Protein 5AQ0 (pdb70)

Secondary structure (DSSP, 8-state):
-EEEEEEEETTT--B-TT-EEEETT-SS-EE--TTSEEEEE--SEEEEEEEE-TTB--EEEEEEEE-SSSPEE--EEE-B-/-EEEEEEEETTT--B-TT-EEEETTEEEEEE--TTSEEEEE--SEEEEEEEE-TTB--EEEEEEEEPSSSPEE--EEEPB--

GO terms:
  GO:0004181 metallocarboxypeptidase activity (F, EXP)
  GO:0016020 membrane (C, TAS)
  GO:0004185 serine-type carboxypeptidase activity (F, TAS)
  GO:0070062 extracellular exosome (C, HDA)
  GO:0016020 membrane (C, HDA)

Structure (mmCIF, N/CA/C/O backbone):
data_5AQ0
#
_entry.id   5AQ0
#
_cell.length_a   39.773
_cell.length_b   46.051
_cell.length_c   42.730
_cell.angle_alpha   90.00
_cell.angle_beta   90.18
_cell.angle_gamma   90.00
#
_symmetry.space_group_name_H-M   'P 1 21 1'
#
loop_
_entity.id
_entity.type
_entity.pdbx_description
1 polymer 'CARBOXYPEPTIDASE D'
2 non-polymer GLYCEROL
3 water water
#
loop_
_atom_site.group_PDB
_atom_site.id
_atom_site.type_symbol
_atom_site.label_atom_id
_atom_site.label_alt_id
_atom_site.label_comp_id
_atom_site.label_asym_id
_atom_site.label_entity_id
_atom_site.label_seq_id
_atom_site.pdbx_PDB_ins_code
_atom_site.Cartn_x
_atom_site.Cartn_y
_atom_site.Cartn_z
_atom_site.occupancy
_atom_site.B_iso_or_equiv
_atom_site.auth_seq_id
_atom_site.auth_comp_id
_atom_site.auth_asym_id
_atom_site.auth_atom_id
_atom_site.pdbx_PDB_model_num
ATOM 1 N N . SER A 1 1 ? 6.413 10.483 11.102 1.00 8.81 382 SER A N 1
ATOM 2 C CA . SER A 1 1 ? 5.569 10.609 9.927 1.00 7.99 382 SER A CA 1
ATOM 3 C C . SER A 1 1 ? 5.169 9.220 9.473 1.00 6.79 382 SER A C 1
ATOM 4 O O . SER A 1 1 ? 5.940 8.262 9.644 1.00 7.17 382 SER A O 1
ATOM 7 N N . GLY A 1 2 ? 3.997 9.101 8.904 1.00 6.75 383 GLY A N 1
ATOM 8 C CA . GLY A 1 2 ? 3.518 7.813 8.404 1.00 7.01 383 GLY A CA 1
ATOM 9 C C . GLY A 1 2 ? 2.036 7.836 8.255 1.00 6.75 383 GLY A C 1
ATOM 10 O O . GLY A 1 2 ? 1.446 8.880 7.985 1.00 6.73 383 GLY A O 1
ATOM 11 N N . VAL A 1 3 ? 1.411 6.637 8.400 1.00 6.33 384 VAL A N 1
ATOM 12 C CA . VAL A 1 3 ? -0.029 6.509 8.300 1.00 6.34 384 VAL A CA 1
ATOM 13 C C . VAL A 1 3 ? -0.531 5.693 9.496 1.00 6.19 384 VAL A C 1
ATOM 14 O O . VAL A 1 3 ? 0.143 4.770 9.968 1.00 6.81 384 VAL A O 1
ATOM 18 N N . LYS A 1 4 ? -1.738 6.044 9.952 1.00 6.24 385 LYS A N 1
ATOM 19 C CA . LYS A 1 4 ? -2.414 5.207 10.948 1.00 6.01 385 LYS A CA 1
ATOM 20 C C . LYS A 1 4 ? -3.894 5.408 10.771 1.00 6.23 385 LYS A C 1
ATOM 21 O O . LYS A 1 4 ? -4.347 6.399 10.231 1.00 6.87 385 LYS A O 1
ATOM 27 N N . GLY A 1 5 ? -4.680 4.442 11.308 1.00 6.31 386 GLY A N 1
ATOM 28 C CA . GLY A 1 5 ? -6.109 4.505 11.163 1.00 6.49 386 GLY A CA 1
ATOM 29 C C . GLY A 1 5 ? -6.698 3.113 11.316 1.00 6.24 386 GLY A C 1
ATOM 30 O O . GLY A 1 5 ? -6.145 2.276 11.992 1.00 6.78 386 GLY A O 1
ATOM 31 N N . PHE A 1 6 ? -7.831 2.924 10.615 1.00 6.37 387 PHE A N 1
ATOM 32 C CA . PHE A 1 6 ? -8.597 1.667 10.680 1.00 7.03 387 PHE A CA 1
ATOM 33 C C . PHE A 1 6 ? -9.036 1.259 9.310 1.00 6.92 387 PHE A C 1
ATOM 34 O O . PHE A 1 6 ? -9.388 2.059 8.467 1.00 7.63 387 PHE A O 1
ATOM 42 N N . VAL A 1 7 ? -9.066 -0.090 9.154 1.00 7.15 388 VAL A N 1
ATOM 43 C CA . VAL A 1 7 ? -9.778 -0.704 8.015 1.00 7.36 388 VAL A CA 1
ATOM 44 C C . VAL A 1 7 ? -11.086 -1.258 8.606 1.00 7.68 388 VAL A C 1
ATOM 45 O O . VAL A 1 7 ? -11.069 -1.977 9.612 1.00 8.23 388 VAL A O 1
ATOM 49 N N . LYS A 1 8 ? -12.180 -0.947 7.934 1.00 8.60 389 LYS A N 1
ATOM 50 C CA . LYS A 1 8 ? -13.536 -1.346 8.388 1.00 8.99 389 LYS A CA 1
ATOM 51 C C . LYS A 1 8 ? -14.316 -1.956 7.258 1.00 8.42 389 LYS A C 1
ATOM 52 O O . LYS A 1 8 ? -14.054 -1.738 6.069 1.00 8.87 389 LYS A O 1
ATOM 58 N N . ASP A 1 9 ? -15.356 -2.701 7.635 1.00 8.86 390 ASP A N 1
ATOM 59 C CA . ASP A 1 9 ? -16.305 -3.290 6.715 1.00 8.80 390 ASP A CA 1
ATOM 60 C C . ASP A 1 9 ? -17.315 -2.222 6.313 1.00 9.60 390 ASP A C 1
ATOM 61 O O . ASP A 1 9 ? -17.919 -1.525 7.184 1.00 10.58 390 ASP A O 1
ATOM 66 N N . SER A 1 10 ? -17.517 -2.040 5.002 1.00 10.54 391 SER A N 1
ATOM 67 C CA . SER A 1 10 ? -18.410 -0.990 4.486 1.00 12.55 391 SER A CA 1
ATOM 68 C C . SER A 1 10 ? -19.856 -1.201 4.850 1.00 13.59 391 SER A C 1
ATOM 69 O O . SER A 1 10 ? -20.589 -0.198 4.852 1.00 17.31 391 SER A O 1
ATOM 72 N N . ILE A 1 11 ? -20.262 -2.412 5.191 1.00 12.26 392 ILE A N 1
ATOM 73 C CA . ILE A 1 11 ? -21.673 -2.693 5.539 1.00 13.48 392 ILE A CA 1
ATOM 74 C C . ILE A 1 11 ? -21.890 -2.516 7.021 1.00 12.52 392 ILE A C 1
ATOM 75 O O . ILE A 1 11 ? -22.888 -1.905 7.421 1.00 13.89 392 ILE A O 1
ATOM 80 N N . THR A 1 12 ? -21.004 -3.050 7.856 1.00 11.17 393 THR A N 1
ATOM 81 C CA . THR A 1 12 ? -21.234 -3.069 9.300 1.00 11.44 393 THR A CA 1
ATOM 82 C C . THR A 1 12 ? -20.639 -1.897 10.043 1.00 10.34 393 THR A C 1
ATOM 83 O O . THR A 1 12 ? -21.047 -1.566 11.154 1.00 10.79 393 THR A O 1
ATOM 87 N N . GLY A 1 13 ? -19.569 -1.279 9.480 1.00 9.86 394 GLY A N 1
ATOM 88 C CA . GLY A 1 13 ? -18.807 -0.278 10.192 1.00 9.80 394 GLY A CA 1
ATOM 89 C C . GLY A 1 13 ? -17.847 -0.835 11.222 1.00 8.92 394 GLY A C 1
ATOM 90 O O . GLY A 1 13 ? -17.207 -0.029 11.914 1.00 9.44 394 GLY A O 1
ATOM 91 N N . SER A 1 14 ? -17.712 -2.149 11.300 1.00 9.05 395 SER A N 1
ATOM 92 C CA . SER A 1 14 ? -16.832 -2.770 12.252 1.00 9.18 395 SER A CA 1
ATOM 93 C C . SER A 1 14 ? -15.451 -2.951 11.682 1.00 8.38 395 SER A C 1
ATOM 94 O O . SER A 1 14 ? -15.260 -3.088 10.471 1.00 9.72 395 SER A O 1
ATOM 97 N N . GLY A 1 15 ? -14.446 -2.961 12.537 1.00 8.46 396 GLY A N 1
ATOM 98 C CA . GLY A 1 15 ? -13.037 -3.129 12.121 1.00 8.61 396 GLY A CA 1
ATOM 99 C C . GLY A 1 15 ? -12.794 -4.513 11.563 1.00 8.44 396 GLY A C 1
ATOM 100 O O . GLY A 1 15 ? -13.400 -5.496 11.968 1.00 10.18 396 GLY A O 1
ATOM 101 N N . LEU A 1 16 ? -11.795 -4.593 10.652 1.00 8.24 397 LEU A N 1
ATOM 102 C CA . LEU A 1 16 ? -11.395 -5.839 10.006 1.00 8.89 397 LEU A CA 1
ATOM 103 C C . LEU A 1 16 ? -9.981 -6.180 10.337 1.00 9.00 397 LEU A C 1
ATOM 104 O O . LEU A 1 16 ? -9.048 -5.388 10.102 1.00 8.62 397 LEU A O 1
ATOM 109 N N . GLU A 1 17 ? -9.823 -7.395 10.851 1.00 10.89 398 GLU A N 1
ATOM 110 C CA . GLU A 1 17 ? -8.492 -7.905 11.192 1.00 11.48 398 GLU A CA 1
ATOM 111 C C . GLU A 1 17 ? -7.790 -8.553 9.969 1.00 10.20 398 GLU A C 1
ATOM 112 O O . GLU A 1 17 ? -8.452 -9.125 9.111 1.00 11.14 398 GLU A O 1
ATOM 118 N N . ASN A 1 18 ? -6.478 -8.489 9.931 1.00 9.99 399 ASN A N 1
ATOM 119 C CA . ASN A 1 18 ? -5.635 -9.152 8.920 1.00 11.22 399 ASN A CA 1
ATOM 120 C C . ASN A 1 18 ? -5.837 -8.601 7.514 1.00 9.39 399 ASN A C 1
ATOM 121 O O . ASN A 1 18 ? -5.409 -9.248 6.536 1.00 11.07 399 ASN A O 1
ATOM 126 N N . ALA A 1 19 ? -6.410 -7.389 7.398 1.00 9.05 400 ALA A N 1
ATOM 127 C CA . ALA A 1 19 ? -6.339 -6.689 6.099 1.00 8.52 400 ALA A CA 1
ATOM 128 C C . ALA A 1 19 ? -4.874 -6.275 5.900 1.00 8.19 400 ALA A C 1
ATOM 129 O O . ALA A 1 19 ? -4.148 -5.990 6.861 1.00 9.27 400 ALA A O 1
ATOM 131 N N . THR A 1 20 ? -4.474 -6.226 4.654 1.00 8.40 401 THR A N 1
ATOM 132 C CA . THR A 1 20 ? -3.149 -5.764 4.319 1.00 8.55 401 THR A CA 1
ATOM 133 C C . THR A 1 20 ? -3.215 -4.476 3.535 1.00 8.11 401 THR A C 1
ATOM 134 O O . THR A 1 20 ? -3.998 -4.366 2.620 1.00 9.79 401 THR A O 1
ATOM 138 N N . ILE A 1 21 ? -2.375 -3.542 3.907 1.00 8.07 402 ILE A N 1
ATOM 139 C CA . ILE A 1 21 ? -2.188 -2.301 3.116 1.00 8.46 402 ILE A CA 1
ATOM 140 C C . ILE A 1 21 ? -0.814 -2.379 2.532 1.00 8.59 402 ILE A C 1
ATOM 141 O O . ILE A 1 21 ? 0.194 -2.513 3.230 1.00 9.21 402 ILE A O 1
ATOM 146 N N A SER A 1 22 ? -0.743 -2.338 1.215 0.50 8.50 403 SER A N 1
ATOM 147 N N B SER A 1 22 ? -0.784 -2.329 1.217 0.50 8.62 403 SER A N 1
ATOM 148 C CA A SER A 1 22 ? 0.516 -2.315 0.489 0.50 8.96 403 SER A CA 1
ATOM 149 C CA B SER A 1 22 ? 0.403 -2.385 0.418 0.50 8.19 403 SER A CA 1
ATOM 150 C C A SER A 1 22 ? 0.742 -0.917 -0.082 0.50 8.08 403 SER A C 1
ATOM 151 C C B SER A 1 22 ? 0.730 -0.949 -0.114 0.50 8.20 403 SER A C 1
ATOM 152 O O A SER A 1 22 ? -0.135 -0.336 -0.671 0.50 9.61 403 SER A O 1
ATOM 153 O O B SER A 1 22 ? -0.133 -0.352 -0.709 0.50 9.56 403 SER A O 1
ATOM 158 N N . VAL A 1 23 ? 1.930 -0.446 0.178 1.00 8.38 404 VAL A N 1
ATOM 159 C CA . VAL A 1 23 ? 2.329 0.883 -0.203 1.00 8.27 404 VAL A CA 1
ATOM 160 C C . VAL A 1 23 ? 3.251 0.724 -1.430 1.00 8.25 404 VAL A C 1
ATOM 161 O O . VAL A 1 23 ? 4.329 0.081 -1.322 1.00 9.05 404 VAL A O 1
ATOM 165 N N . ALA A 1 24 ? 2.901 1.287 -2.544 1.00 8.25 405 ALA A N 1
ATOM 166 C CA . ALA A 1 24 ? 3.729 1.078 -3.773 1.00 9.04 405 ALA A CA 1
ATOM 167 C C . ALA A 1 24 ? 5.114 1.627 -3.513 1.00 9.36 405 ALA A C 1
ATOM 168 O O . ALA A 1 24 ? 5.304 2.728 -3.044 1.00 9.64 405 ALA A O 1
ATOM 170 N N . GLY A 1 25 ? 6.092 0.779 -3.886 1.00 10.75 406 GLY A N 1
ATOM 171 C CA . GLY A 1 25 ? 7.500 1.169 -3.731 1.00 13.14 406 GLY A CA 1
ATOM 172 C C . GLY A 1 25 ? 8.129 0.893 -2.408 1.00 12.52 406 GLY A C 1
ATOM 173 O O . GLY A 1 25 ? 9.335 1.130 -2.280 1.00 16.72 406 GLY A O 1
ATOM 174 N N . ILE A 1 26 ? 7.356 0.387 -1.428 1.00 11.82 407 ILE A N 1
ATOM 175 C CA . ILE A 1 26 ? 7.824 0.240 -0.057 1.00 13.77 407 ILE A CA 1
ATOM 176 C C . ILE A 1 26 ? 7.681 -1.255 0.273 1.00 13.11 407 ILE A C 1
ATOM 177 O O . ILE A 1 26 ? 6.584 -1.815 0.232 1.00 14.23 407 ILE A O 1
ATOM 182 N N . ASN A 1 27 ? 8.764 -1.909 0.649 1.00 13.16 408 ASN A N 1
ATOM 183 C CA . ASN A 1 27 ? 8.720 -3.279 1.062 1.00 14.34 408 ASN A CA 1
ATOM 184 C C . ASN A 1 27 ? 8.112 -3.360 2.500 1.00 15.13 408 ASN A C 1
ATOM 185 O O . ASN A 1 27 ? 8.210 -2.433 3.320 1.00 16.63 408 ASN A O 1
ATOM 190 N N . HIS A 1 28 ? 7.543 -4.506 2.795 1.00 15.54 409 HIS A N 1
ATOM 191 C CA . HIS A 1 28 ? 6.975 -4.877 4.119 1.00 17.09 409 HIS A CA 1
ATOM 192 C C . HIS A 1 28 ? 5.599 -4.286 4.252 1.00 16.85 409 HIS A C 1
ATOM 193 O O . HIS A 1 28 ? 5.368 -3.086 4.406 1.00 23.27 409 HIS A O 1
ATOM 200 N N . ASN A 1 29 ? 4.640 -5.086 3.983 1.00 14.30 410 ASN A N 1
ATOM 201 C CA . ASN A 1 29 ? 3.344 -4.493 4.019 1.00 13.66 410 ASN A CA 1
ATOM 202 C C . ASN A 1 29 ? 2.750 -4.292 5.435 1.00 13.07 410 ASN A C 1
ATOM 203 O O . ASN A 1 29 ? 3.416 -4.590 6.383 1.00 14.84 410 ASN A O 1
ATOM 208 N N . ILE A 1 30 ? 1.615 -3.580 5.507 1.00 10.95 411 ILE A N 1
ATOM 209 C CA . ILE A 1 30 ? 0.992 -3.172 6.737 1.00 9.72 411 ILE A CA 1
ATOM 210 C C . ILE A 1 30 ? -0.118 -4.186 7.042 1.00 10.24 411 ILE A C 1
ATOM 211 O O . ILE A 1 30 ? -0.865 -4.505 6.154 1.00 11.57 411 ILE A O 1
ATOM 216 N N . THR A 1 31 ? -0.255 -4.745 8.238 1.00 10.57 412 THR A N 1
ATOM 217 C CA . THR A 1 31 ? -1.334 -5.675 8.566 1.00 10.36 412 THR A CA 1
ATOM 218 C C . THR A 1 31 ? -2.217 -5.074 9.680 1.00 8.93 412 THR A C 1
ATOM 219 O O . THR A 1 31 ? -1.650 -4.518 10.653 1.00 10.82 412 THR A O 1
ATOM 223 N N . THR A 1 32 ? -3.520 -5.194 9.597 1.00 8.03 413 THR A N 1
ATOM 224 C CA . THR A 1 32 ? -4.406 -4.643 10.614 1.00 7.69 413 THR A CA 1
ATOM 225 C C . THR A 1 32 ? -4.527 -5.602 11.817 1.00 8.99 413 THR A C 1
ATOM 226 O O . THR A 1 32 ? -4.520 -6.864 11.657 1.00 9.92 413 THR A O 1
ATOM 230 N N . GLY A 1 33 ? -4.708 -5.001 12.973 1.00 8.70 414 GLY A N 1
ATOM 231 C CA . GLY A 1 33 ? -4.941 -5.741 14.196 1.00 11.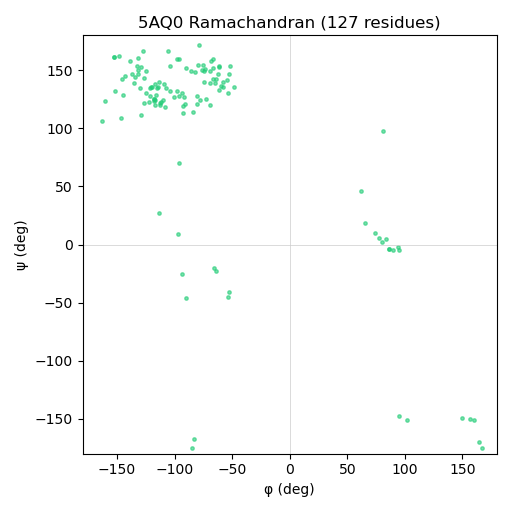11 414 GLY A CA 1
ATOM 232 C C . GLY A 1 33 ? -6.390 -6.135 14.355 1.00 11.50 414 GLY A C 1
ATOM 233 O O . GLY A 1 33 ? -7.266 -5.993 13.460 1.00 10.73 414 GLY A O 1
ATOM 234 N N . ARG A 1 34 ? -6.598 -6.570 15.622 1.00 12.90 415 ARG A N 1
ATOM 235 C CA . ARG A 1 34 ? -7.826 -7.261 15.934 1.00 13.92 415 ARG A CA 1
ATOM 236 C C . ARG A 1 34 ? -9.175 -6.522 15.533 1.00 12.32 415 ARG A C 1
ATOM 237 O O . ARG A 1 34 ? -10.101 -7.043 14.983 1.00 15.58 415 ARG A O 1
ATOM 245 N N . PHE A 1 35 ? -9.154 -5.225 15.764 1.00 10.24 416 PHE A N 1
ATOM 246 C CA . PHE A 1 35 ? -10.265 -4.306 15.533 1.00 9.14 416 PHE A CA 1
ATOM 247 C C . PHE A 1 35 ? -9.951 -3.316 14.426 1.00 8.52 416 PHE A C 1
ATOM 248 O O . PHE A 1 35 ? -10.604 -2.250 14.317 1.00 8.76 416 PHE A O 1
ATOM 256 N N . GLY A 1 36 ? -9.078 -3.703 13.488 1.00 7.78 417 GLY A N 1
ATOM 257 C CA . GLY A 1 36 ? -8.889 -2.949 1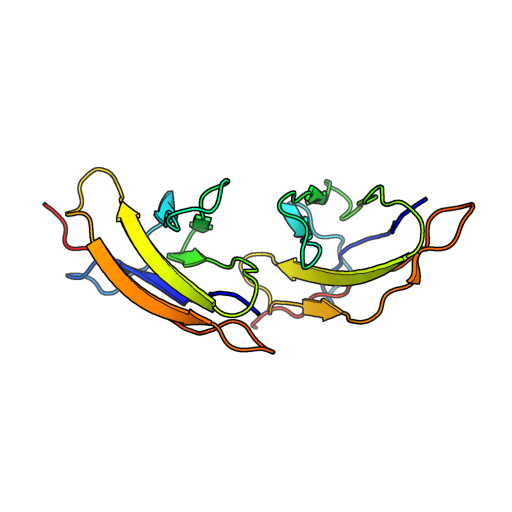2.270 1.00 7.64 417 GLY A CA 1
ATOM 258 C C . GLY A 1 36 ? -7.757 -1.935 12.296 1.00 7.20 417 GLY A C 1
ATOM 259 O O . GLY A 1 36 ? -7.540 -1.264 11.269 1.00 7.85 417 GLY A O 1
ATOM 260 N N . ASP A 1 37 ? -7.056 -1.770 13.411 1.00 7.58 418 ASP A N 1
ATOM 261 C CA . ASP A 1 37 ? -6.062 -0.726 13.533 1.00 7.49 418 ASP A CA 1
ATOM 262 C C . ASP A 1 37 ? -4.813 -1.065 12.752 1.00 6.36 418 ASP A C 1
ATOM 263 O O . ASP A 1 37 ? -4.373 -2.203 12.646 1.00 7.60 418 ASP A O 1
ATOM 268 N N . PHE A 1 38 ? -4.136 0.021 12.264 1.00 7.11 419 PHE A N 1
ATOM 269 C CA . PHE A 1 38 ? -2.854 -0.160 11.636 1.00 6.97 419 PHE A CA 1
ATOM 270 C C . PHE A 1 38 ? -2.000 1.059 11.895 1.00 6.84 419 PHE A C 1
ATOM 271 O O . PHE A 1 38 ? -2.502 2.162 12.214 1.00 7.02 419 PHE A O 1
ATOM 279 N N . TYR A 1 39 ? -0.682 0.909 11.714 1.00 7.05 420 TYR A N 1
ATOM 280 C CA . TYR A 1 39 ? 0.264 1.997 11.872 1.00 7.03 420 TYR A CA 1
ATOM 281 C C . TYR A 1 39 ? 1.488 1.657 11.044 1.00 6.96 420 TYR A C 1
ATOM 282 O O . TYR A 1 39 ? 1.985 0.498 11.072 1.00 8.79 420 TYR A O 1
ATOM 291 N N A ARG A 1 40 ? 2.062 2.645 10.335 0.50 6.34 421 ARG A N 1
ATOM 292 N N B ARG A 1 40 ? 2.072 2.650 10.358 0.50 6.46 421 ARG A N 1
ATOM 293 C CA A ARG A 1 40 ? 3.366 2.434 9.724 0.50 6.90 421 ARG A CA 1
ATOM 294 C CA B ARG A 1 40 ? 3.358 2.424 9.736 0.50 6.89 421 ARG A CA 1
ATOM 295 C C A ARG A 1 40 ? 4.077 3.774 9.544 0.50 6.70 421 ARG A C 1
ATOM 296 C C B ARG A 1 40 ? 4.057 3.777 9.614 0.50 6.77 421 ARG A C 1
ATOM 297 O O A ARG A 1 40 ? 3.524 4.739 8.950 0.50 6.74 421 ARG A O 1
ATOM 298 O O B ARG A 1 40 ? 3.430 4.803 9.257 0.50 7.09 421 ARG A O 1
ATOM 313 N N . LEU A 1 41 ? 5.356 3.827 9.907 1.00 6.60 422 LEU A N 1
ATOM 314 C CA . LEU A 1 41 ? 6.202 4.967 9.581 1.00 6.60 422 LEU A CA 1
ATOM 315 C C . LEU A 1 41 ? 6.473 5.002 8.085 1.00 6.99 422 LEU A C 1
ATOM 316 O O . LEU A 1 41 ? 6.754 3.951 7.448 1.00 7.99 422 LEU A O 1
ATOM 321 N N . LEU A 1 42 ? 6.450 6.207 7.500 1.00 6.75 423 LEU A N 1
ATOM 322 C CA . LEU A 1 42 ? 6.821 6.438 6.109 1.00 7.06 423 LEU A CA 1
ATOM 323 C C . LEU A 1 42 ? 7.491 7.835 6.085 1.00 7.10 423 LEU A C 1
ATOM 324 O O . LEU A 1 42 ? 6.980 8.736 6.769 1.00 7.89 423 LEU A O 1
ATOM 329 N N . VAL A 1 43 ? 8.506 8.013 5.301 1.00 7.66 424 VAL A N 1
ATOM 330 C CA . VAL A 1 43 ? 9.075 9.393 5.178 1.00 7.85 424 VAL A CA 1
ATOM 331 C C . VAL A 1 43 ? 8.107 10.272 4.478 1.00 7.38 424 VAL A C 1
ATOM 332 O O . VAL A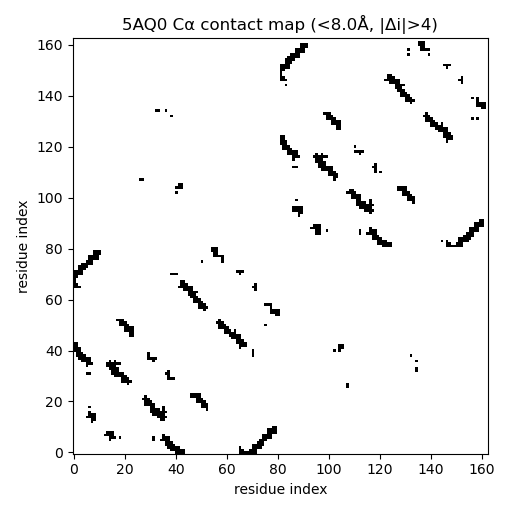 1 43 ? 7.242 9.830 3.704 1.00 7.70 424 VAL A O 1
ATOM 336 N N . PRO A 1 44 ? 8.203 11.590 4.651 1.00 7.53 425 PRO A N 1
ATOM 337 C CA . PRO A 1 44 ? 7.256 12.482 3.988 1.00 7.94 425 PRO A CA 1
ATOM 338 C C . PRO A 1 44 ? 7.305 12.335 2.474 1.00 7.57 425 PRO A C 1
ATOM 339 O O . PRO A 1 44 ? 8.387 12.245 1.879 1.00 8.55 425 PRO A O 1
ATOM 343 N N . GLY A 1 45 ? 6.157 12.296 1.861 1.00 7.66 426 GLY A N 1
ATOM 344 C CA . GLY A 1 45 ? 6.018 12.013 0.443 1.00 7.41 426 GLY A CA 1
ATOM 345 C C . GLY A 1 45 ? 4.605 11.674 0.113 1.00 7.71 426 GLY A C 1
ATOM 346 O O . GLY A 1 45 ? 3.706 11.867 0.977 1.00 8.38 426 GLY A O 1
ATOM 347 N N . THR A 1 46 ? 4.391 11.193 -1.095 1.00 7.10 427 THR A N 1
ATOM 348 C CA . THR A 1 46 ? 3.055 10.874 -1.576 1.00 7.95 427 THR A CA 1
ATOM 349 C C . THR A 1 46 ? 3.055 9.407 -1.956 1.00 7.67 427 THR A C 1
ATOM 350 O O . THR A 1 46 ? 3.928 8.947 -2.665 1.00 8.23 427 THR A O 1
ATOM 354 N N . TYR A 1 47 ? 1.999 8.691 -1.527 1.00 7.16 428 TYR A N 1
ATOM 355 C CA . TYR A 1 47 ? 1.973 7.238 -1.625 1.00 7.61 428 TYR A CA 1
ATOM 356 C C . TYR A 1 47 ? 0.674 6.746 -2.219 1.00 7.45 428 TYR A C 1
ATOM 357 O O . TYR A 1 47 ? -0.388 7.323 -2.019 1.00 8.56 428 TYR A O 1
ATOM 366 N N . ASN A 1 48 ? 0.775 5.600 -2.913 1.00 7.56 429 ASN A N 1
ATOM 367 C CA . ASN A 1 48 ? -0.368 4.896 -3.461 1.00 8.09 429 ASN A CA 1
ATOM 368 C C . ASN A 1 48 ? -0.570 3.599 -2.684 1.00 8.00 429 ASN A C 1
ATOM 369 O O . ASN A 1 48 ? 0.360 2.804 -2.547 1.00 8.07 429 ASN A O 1
ATOM 374 N N . LEU A 1 49 ? -1.767 3.434 -2.158 1.00 8.91 430 LEU A N 1
ATOM 375 C CA . LEU A 1 49 ? -2.110 2.334 -1.234 1.00 9.52 430 LEU A CA 1
ATOM 376 C C . LEU A 1 49 ? -3.095 1.386 -1.873 1.00 9.20 430 LEU A C 1
ATOM 377 O O . LEU A 1 49 ? -4.081 1.804 -2.483 1.00 11.30 430 LEU A O 1
ATOM 382 N N . THR A 1 50 ? -2.853 0.094 -1.617 1.00 8.32 431 THR A N 1
ATOM 383 C CA . THR A 1 50 ? -3.809 -0.949 -2.039 1.00 8.41 431 THR A CA 1
ATOM 384 C C . THR A 1 50 ? -4.157 -1.734 -0.774 1.00 7.60 431 THR A C 1
ATOM 385 O O . THR A 1 50 ? -3.250 -2.205 -0.100 1.00 8.95 431 THR A O 1
ATOM 389 N N . VAL A 1 51 ? -5.441 -1.928 -0.535 1.00 7.94 432 VAL A N 1
ATOM 390 C CA . VAL A 1 51 ? -5.899 -2.633 0.673 1.00 7.53 432 VAL A CA 1
ATOM 391 C C . VAL A 1 51 ? -6.639 -3.876 0.241 1.00 7.90 432 VAL A C 1
ATOM 392 O O . VAL A 1 51 ? -7.586 -3.783 -0.572 1.00 8.87 432 VAL A O 1
ATOM 396 N N . VAL A 1 52 ? -6.166 -5.028 0.735 1.00 8.06 433 VAL A N 1
ATOM 397 C CA . VAL A 1 52 ? -6.810 -6.299 0.338 1.00 8.38 433 VAL A CA 1
ATOM 398 C C . VAL A 1 52 ? -7.147 -7.131 1.568 1.00 7.48 433 VAL A C 1
ATOM 399 O O . VAL A 1 52 ? -6.485 -7.079 2.618 1.00 8.50 433 VAL A O 1
ATOM 403 N N . LEU A 1 53 ? -8.185 -7.951 1.400 1.00 8.10 434 LEU A N 1
ATOM 404 C CA . LEU A 1 53 ? -8.580 -8.942 2.418 1.00 8.09 434 LEU A CA 1
ATOM 405 C C . LEU A 1 53 ? -9.420 -9.968 1.707 1.00 8.35 434 LEU A C 1
ATOM 406 O O . LEU A 1 53 ? -10.405 -9.610 1.077 1.00 8.68 434 LEU A O 1
ATOM 411 N N . THR A 1 54 ? -9.035 -11.251 1.771 1.00 8.45 435 THR A N 1
ATOM 412 C CA . THR A 1 54 ? -9.746 -12.257 1.068 1.00 9.21 435 THR A CA 1
ATOM 413 C C . THR A 1 54 ? -11.224 -12.222 1.398 1.00 9.84 435 THR A C 1
ATOM 414 O O . THR A 1 54 ? -11.592 -12.204 2.569 1.00 11.51 435 THR A O 1
ATOM 418 N N . GLY A 1 55 ? -12.069 -12.227 0.392 1.00 10.43 436 GLY A N 1
ATOM 419 C CA . GLY A 1 55 ? -13.463 -12.126 0.571 1.00 11.90 436 GLY A CA 1
ATOM 420 C C . GLY A 1 55 ? -14.053 -10.736 0.459 1.00 11.46 436 GLY A C 1
ATOM 421 O O . GLY A 1 55 ? -15.273 -10.560 0.470 1.00 13.84 436 GLY A O 1
ATOM 422 N N . TYR A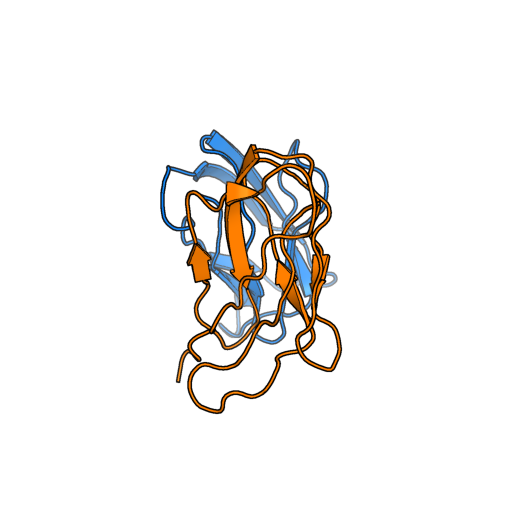 1 56 ? -13.197 -9.735 0.303 1.00 9.92 437 TYR A N 1
ATOM 423 C CA . TYR A 1 56 ? -13.579 -8.340 0.163 1.00 10.47 437 TYR A CA 1
ATOM 424 C C . TYR A 1 56 ? -13.053 -7.833 -1.178 1.00 10.07 437 TYR A C 1
ATOM 425 O O . TYR A 1 56 ? -12.005 -8.274 -1.688 1.00 10.54 437 TYR A O 1
ATOM 434 N N A MET A 1 57 ? -13.746 -6.837 -1.652 0.50 10.52 438 MET A N 1
ATOM 435 N N B MET A 1 57 ? -13.736 -6.829 -1.702 0.50 10.59 438 MET A N 1
ATOM 436 C CA A MET A 1 57 ? -13.325 -6.125 -2.830 0.50 11.24 438 MET A CA 1
ATOM 437 C CA B MET A 1 57 ? -13.228 -6.151 -2.898 0.50 11.52 438 MET A CA 1
ATOM 438 C C A MET A 1 57 ? -12.062 -5.307 -2.490 0.50 10.43 438 MET A C 1
ATOM 439 C C B MET A 1 57 ? -12.036 -5.325 -2.502 0.50 10.53 438 MET A C 1
ATOM 440 O O A MET A 1 57 ? -12.047 -4.581 -1.502 0.50 11.40 438 MET A O 1
ATOM 441 O O B MET A 1 57 ? -12.055 -4.579 -1.518 0.50 11.47 438 MET A O 1
ATOM 450 N N . PRO A 1 58 ? -10.990 -5.380 -3.290 1.00 10.71 439 PRO A N 1
ATOM 451 C CA . PRO A 1 58 ? -9.813 -4.603 -2.938 1.00 11.49 439 PRO A CA 1
ATOM 452 C C . PRO A 1 58 ? -10.088 -3.112 -3.141 1.00 10.49 439 PRO A C 1
ATOM 453 O O . PRO A 1 58 ? -10.827 -2.729 -4.015 1.00 13.34 439 PRO A O 1
ATOM 457 N N . LEU A 1 59 ? -9.376 -2.317 -2.372 1.00 10.35 440 LEU A N 1
ATOM 458 C CA . LEU A 1 59 ? -9.519 -0.864 -2.407 1.00 9.50 440 LEU A CA 1
ATOM 459 C C . LEU A 1 59 ? -8.212 -0.239 -2.799 1.00 9.00 440 LEU A C 1
ATOM 460 O O . LEU A 1 59 ? -7.188 -0.559 -2.250 1.00 11.31 440 LEU A O 1
ATOM 465 N N . THR A 1 60 ? -8.286 0.747 -3.708 1.00 9.44 441 THR A N 1
ATOM 466 C CA . THR A 1 60 ? -7.133 1.497 -4.129 1.00 9.81 441 THR A CA 1
ATOM 467 C C . THR A 1 60 ? -7.315 2.936 -3.718 1.00 9.66 441 THR A C 1
ATOM 468 O O . THR A 1 60 ? -8.358 3.534 -4.033 1.00 10.88 441 THR A O 1
ATOM 472 N N . VAL A 1 61 ? -6.313 3.512 -3.033 1.00 9.96 442 VAL A N 1
ATOM 473 C CA . VAL A 1 61 ? -6.318 4.911 -2.614 1.00 9.72 442 VAL A CA 1
ATOM 474 C C . VAL A 1 61 ? -5.026 5.551 -3.051 1.00 9.22 442 VAL A C 1
ATOM 475 O O . VAL A 1 61 ? -3.948 5.197 -2.598 1.00 10.20 442 VAL A O 1
ATOM 479 N N . THR A 1 62 ? -5.132 6.463 -4.008 1.00 9.62 443 THR A N 1
ATOM 480 C CA . THR A 1 62 ? -3.952 7.099 -4.590 1.00 9.49 443 THR A CA 1
ATOM 481 C C . THR A 1 62 ? -3.674 8.429 -3.927 1.00 8.99 443 THR A C 1
ATOM 482 O O . THR A 1 62 ? -4.527 9.054 -3.319 1.00 10.53 443 THR A O 1
ATOM 486 N N . ASN A 1 63 ? -2.427 8.829 -4.087 1.00 9.63 444 ASN A N 1
ATOM 487 C CA . ASN A 1 63 ? -2.045 10.226 -3.772 1.00 10.37 444 ASN A CA 1
ATOM 488 C C . ASN A 1 63 ? -2.273 10.540 -2.274 1.00 9.70 444 ASN A C 1
ATOM 489 O O . ASN A 1 63 ? -2.691 11.648 -1.954 1.00 12.01 444 ASN A O 1
ATOM 494 N N . VAL A 1 64 ? -1.865 9.666 -1.383 1.00 8.78 445 VAL A N 1
ATOM 495 C CA . VAL A 1 64 ? -1.919 9.853 0.017 1.00 8.78 445 VAL A CA 1
ATOM 496 C C . VAL A 1 64 ? -0.684 10.628 0.460 1.00 7.87 445 VAL A C 1
ATOM 497 O O . VAL A 1 64 ? 0.427 10.148 0.346 1.00 8.97 445 VAL A O 1
ATOM 501 N N . VAL A 1 65 ? -0.876 11.851 0.955 1.00 8.74 446 VAL A N 1
ATOM 502 C CA . VAL A 1 65 ? 0.202 12.701 1.319 1.00 8.20 446 VAL A CA 1
ATOM 503 C C . VAL A 1 65 ? 0.558 12.524 2.782 1.00 7.81 446 VAL A C 1
ATOM 504 O O . VAL A 1 65 ? -0.320 12.609 3.648 1.00 9.61 446 VAL A O 1
ATOM 508 N N . VAL A 1 66 ? 1.852 12.247 3.061 1.00 7.63 447 VAL A N 1
ATOM 509 C CA . VAL A 1 66 ? 2.369 12.052 4.374 1.00 7.54 447 VAL A CA 1
ATOM 510 C C . VAL A 1 66 ? 3.316 13.233 4.659 1.00 7.67 447 VAL A C 1
ATOM 511 O O . VAL A 1 66 ? 4.286 13.445 3.960 1.00 8.33 447 VAL A O 1
ATOM 515 N N . LYS A 1 67 ? 2.977 13.996 5.717 1.00 8.22 448 LYS A N 1
ATOM 516 C CA . LYS A 1 67 ? 3.724 15.168 6.132 1.00 9.17 448 LYS A CA 1
ATOM 517 C C . LYS A 1 67 ? 4.509 14.846 7.390 1.00 8.63 448 LYS A C 1
ATOM 518 O O . LYS A 1 67 ? 4.267 13.821 8.068 1.00 9.54 448 LYS A O 1
ATOM 524 N N . GLU A 1 68 ? 5.466 15.701 7.760 1.00 9.87 449 GLU A N 1
ATOM 525 C CA . GLU A 1 68 ? 6.227 15.508 8.973 1.00 9.84 449 GLU A CA 1
ATOM 526 C C . GLU A 1 68 ? 5.319 15.537 10.198 1.00 8.42 449 GLU A C 1
ATOM 527 O O . GLU A 1 68 ? 4.255 16.199 10.202 1.00 9.36 449 GLU A O 1
ATOM 533 N N . GLY A 1 69 ? 5.751 14.853 11.249 1.00 9.00 450 GLY A N 1
ATOM 534 C CA . GLY A 1 69 ? 5.063 14.849 12.536 1.00 9.09 450 GLY A CA 1
ATOM 535 C C . GLY A 1 69 ? 4.267 13.610 12.748 1.00 8.10 450 GLY A C 1
ATOM 536 O O . GLY A 1 69 ? 4.646 12.511 12.276 1.00 8.84 450 GLY A O 1
ATOM 537 N N . PRO A 1 70 ? 3.172 13.704 13.521 1.00 7.47 451 PRO A N 1
ATOM 538 C CA . PRO A 1 70 ? 2.315 12.532 13.755 1.00 8.07 451 PRO A CA 1
ATOM 539 C C . PRO A 1 70 ? 1.916 11.889 12.473 1.00 7.19 451 PRO A C 1
ATOM 540 O O . PRO A 1 70 ? 1.745 12.525 11.405 1.00 7.49 451 PRO A O 1
ATOM 544 N N . ALA A 1 71 ? 1.638 10.579 12.569 1.00 7.28 452 ALA A N 1
ATOM 545 C CA . ALA A 1 71 ? 1.116 9.834 11.455 1.00 7.21 452 ALA A CA 1
ATOM 546 C C . ALA A 1 71 ? -0.109 10.459 10.853 1.00 6.90 452 ALA A C 1
ATOM 547 O O . ALA A 1 71 ? -0.929 11.093 11.586 1.00 7.82 452 ALA A O 1
ATOM 549 N N . THR A 1 72 ? -0.269 10.316 9.586 1.00 6.50 453 THR A N 1
ATOM 550 C CA . THR A 1 72 ? -1.422 10.819 8.818 1.00 6.93 453 THR A CA 1
ATOM 551 C C . THR A 1 72 ? -2.597 9.863 9.051 1.00 6.24 453 THR A C 1
ATOM 552 O O . THR A 1 72 ? -2.490 8.665 8.787 1.00 6.88 453 THR A O 1
ATOM 556 N N . GLU A 1 73 ? -3.727 10.403 9.513 1.00 6.77 454 GLU A N 1
ATOM 557 C CA . GLU A 1 73 ? -4.887 9.588 9.813 1.00 6.98 454 GLU A CA 1
ATOM 558 C C . GLU A 1 73 ? -5.623 9.250 8.560 1.00 7.68 454 GLU A C 1
ATOM 559 O O . GLU A 1 73 ? -6.014 10.157 7.791 1.00 9.02 454 GLU A O 1
ATOM 565 N N A VAL A 1 74 ? -5.952 7.991 8.366 0.50 7.45 455 VAL A N 1
ATOM 566 N N B VAL A 1 74 ? -5.807 7.937 8.252 0.50 7.56 455 VAL A N 1
ATOM 567 C CA A VAL A 1 74 ? -6.767 7.625 7.230 0.50 7.69 455 VAL A CA 1
ATOM 568 C CA B VAL A 1 74 ? -6.413 7.389 6.993 0.50 7.66 455 VAL A CA 1
ATOM 569 C C A VAL A 1 74 ? -7.371 6.273 7.493 0.50 7.55 455 VAL A C 1
ATOM 570 C C B VAL A 1 74 ? -7.300 6.203 7.403 0.50 7.45 455 VAL A C 1
ATOM 571 O O A VAL A 1 74 ? -6.700 5.299 7.902 0.50 7.79 455 VAL A O 1
ATOM 572 O O B VAL A 1 74 ? -6.802 5.334 8.080 0.50 8.03 455 VAL A O 1
ATOM 579 N N . ASP A 1 75 ? -8.607 6.217 7.112 1.00 8.31 456 ASP A N 1
ATOM 580 C CA . ASP A 1 75 ? -9.428 5.017 7.245 1.00 7.72 456 ASP A CA 1
ATOM 581 C C . ASP A 1 75 ? -9.773 4.478 5.875 1.00 7.89 456 ASP A C 1
ATOM 582 O O . ASP A 1 75 ? -9.883 5.216 4.890 1.00 9.38 456 ASP A O 1
ATOM 587 N N . PHE A 1 76 ? -10.019 3.154 5.830 1.00 7.68 457 PHE A N 1
ATOM 588 C CA . PHE A 1 76 ? -10.367 2.474 4.618 1.00 7.99 457 PHE A CA 1
ATOM 589 C C . PHE A 1 76 ? -11.583 1.629 4.817 1.00 8.31 457 PHE A C 1
ATOM 590 O O . PHE A 1 76 ? -11.648 0.906 5.824 1.00 10.77 457 PHE A O 1
ATOM 598 N N . SER A 1 77 ? -12.521 1.671 3.918 1.00 8.96 458 SER A N 1
ATOM 599 C CA . SER A 1 77 ? -13.751 0.869 3.995 1.00 9.74 458 SER A CA 1
ATOM 600 C C . SER A 1 77 ? -13.779 -0.165 2.893 1.00 10.18 458 SER A C 1
ATOM 601 O O . SER A 1 77 ? -13.636 0.197 1.683 1.00 11.76 458 SER A O 1
ATOM 604 N N . LEU A 1 78 ? -13.878 -1.427 3.287 1.00 9.24 459 LEU A N 1
ATOM 605 C CA . LEU A 1 78 ? -13.832 -2.539 2.319 1.00 9.30 459 LEU A CA 1
ATOM 606 C C . LEU A 1 78 ? -15.226 -3.107 2.208 1.00 10.18 459 LEU A C 1
ATOM 607 O O . LEU A 1 78 ? -15.879 -3.426 3.201 1.00 10.54 459 LEU A O 1
ATOM 612 N N . ARG A 1 79 ? -15.651 -3.349 0.966 1.00 11.50 460 ARG A N 1
ATOM 613 C CA . ARG A 1 79 ? -16.942 -3.932 0.680 1.00 12.94 460 ARG A CA 1
ATOM 614 C C . ARG A 1 79 ? -16.819 -5.433 0.538 1.00 11.89 460 ARG A C 1
ATOM 615 O O . ARG A 1 79 ? -15.991 -5.927 -0.264 1.00 12.26 460 ARG A O 1
ATOM 623 N N . PRO A 1 80 ? -17.668 -6.209 1.227 1.00 13.38 461 PRO A N 1
ATOM 624 C CA . PRO A 1 80 ? -17.599 -7.662 1.082 1.00 15.13 461 PRO A CA 1
ATOM 625 C C . PRO A 1 80 ? -17.967 -8.042 -0.375 1.00 16.40 461 PRO A C 1
ATOM 626 O O . PRO A 1 80 ? -18.776 -7.317 -1.059 1.00 18.17 461 PRO A O 1
ATOM 630 N N A HIS A 1 81 ? -17.297 -9.011 -1.048 0.50 13.74 462 HIS A N 1
ATOM 631 N N B HIS A 1 81 ? -17.594 -9.277 -0.665 0.50 17.75 462 HIS A N 1
ATOM 632 C CA A HIS A 1 81 ? -17.710 -9.427 -2.352 0.50 15.04 462 HIS A CA 1
ATOM 633 C CA B HIS A 1 81 ? -18.065 -9.945 -1.869 0.50 18.76 462 HIS A CA 1
ATOM 634 C C A HIS A 1 81 ? -19.234 -9.808 -2.136 0.50 18.63 462 HIS A C 1
ATOM 635 C C B HIS A 1 81 ? -19.593 -9.912 -2.212 0.50 21.03 462 HIS A C 1
ATOM 636 O O A HIS A 1 81 ? -19.674 -10.534 -1.139 0.50 18.10 462 HIS A O 1
ATOM 637 O O B HIS A 1 81 ? -19.953 -9.370 -3.277 0.50 23.05 462 HIS A O 1
ATOM 650 N N . SER B 1 1 ? 26.083 -2.167 19.900 1.00 16.64 382 SER B N 1
ATOM 651 C CA . SER B 1 1 ? 25.490 -0.866 20.329 1.00 15.22 382 SER B CA 1
ATOM 652 C C . SER B 1 1 ? 24.055 -0.851 19.845 1.00 13.91 382 SER B C 1
ATOM 653 O O . SER B 1 1 ? 23.652 -1.615 18.925 1.00 13.07 382 SER B O 1
ATOM 656 N N . GLY B 1 2 ? 23.336 0.059 20.373 1.00 13.63 383 GLY B N 1
ATOM 657 C CA . GLY B 1 2 ? 21.952 0.210 19.964 1.00 12.21 383 GLY B CA 1
ATOM 658 C C . GLY B 1 2 ? 21.136 0.739 21.102 1.00 12.22 383 GLY B C 1
ATOM 659 O O . GLY B 1 2 ? 21.667 1.427 21.992 1.00 13.92 383 GLY B O 1
ATOM 660 N N . VAL B 1 3 ? 19.885 0.355 21.133 1.00 11.25 384 VAL B N 1
ATOM 661 C CA . VAL B 1 3 ? 18.923 0.794 22.164 1.00 12.87 384 VAL B CA 1
ATOM 662 C C . VAL B 1 3 ? 18.346 -0.489 22.828 1.00 10.95 384 VAL B C 1
ATOM 663 O O . VAL B 1 3 ? 17.839 -1.316 22.083 1.00 12.04 384 VAL B O 1
ATOM 667 N N A LYS B 1 4 ? 18.371 -0.529 24.153 0.50 9.55 385 LYS B N 1
ATOM 668 N N B LYS B 1 4 ? 18.533 -0.748 24.136 0.50 11.73 385 LYS B N 1
ATOM 669 C CA A LYS B 1 4 ? 17.975 -1.727 24.893 0.50 11.17 385 LYS B CA 1
ATOM 670 C CA B LYS B 1 4 ? 17.851 -1.829 24.816 0.50 11.49 385 LYS B CA 1
ATOM 671 C C A LYS B 1 4 ? 17.031 -1.243 25.950 0.50 9.44 385 LYS B C 1
ATOM 672 C C B LYS B 1 4 ? 17.176 -1.441 26.126 0.50 11.76 385 LYS B C 1
ATOM 673 O O A LYS B 1 4 ? 17.132 -0.066 26.346 0.50 10.85 385 LYS B O 1
ATOM 674 O O B LYS B 1 4 ? 17.493 -0.479 26.817 0.50 10.96 385 LYS B O 1
ATOM 685 N N . GLY B 1 5 ? 16.120 -2.156 26.403 1.00 10.05 386 GLY B N 1
ATOM 686 C CA . GLY B 1 5 ? 15.328 -1.837 27.526 1.00 10.71 386 GLY B CA 1
ATOM 687 C C . GLY B 1 5 ? 14.029 -2.629 27.534 1.00 8.85 386 GLY B C 1
ATOM 688 O O . GLY B 1 5 ? 13.982 -3.739 27.090 1.00 9.34 386 GLY B O 1
ATOM 689 N N . PHE B 1 6 ? 12.986 -1.967 28.031 1.00 9.00 387 PHE B N 1
ATOM 690 C CA . PHE B 1 6 ? 11.679 -2.535 28.167 1.00 8.79 387 PHE B CA 1
ATOM 691 C C . PHE B 1 6 ? 10.620 -1.576 27.665 1.00 8.02 387 PHE B C 1
ATOM 692 O O . PHE B 1 6 ? 10.760 -0.353 27.855 1.00 9.57 387 PHE B O 1
ATOM 700 N N . VAL B 1 7 ? 9.598 -2.123 27.073 1.00 7.09 388 VAL B N 1
ATOM 701 C CA . VAL B 1 7 ? 8.345 -1.420 26.820 1.00 6.60 388 VAL B CA 1
ATOM 702 C C . VAL B 1 7 ? 7.374 -1.865 27.895 1.00 6.79 388 VAL B C 1
ATOM 703 O O . VAL B 1 7 ? 7.162 -3.082 28.092 1.00 7.02 388 VAL B O 1
ATOM 707 N N . LYS B 1 8 ? 6.782 -0.895 28.594 1.00 7.64 389 LYS B N 1
ATOM 708 C CA . LYS B 1 8 ? 5.910 -1.155 29.725 1.00 7.57 389 LYS B CA 1
ATOM 709 C C . LYS B 1 8 ? 4.653 -0.366 29.625 1.00 7.32 389 LYS B C 1
ATOM 710 O O . LYS B 1 8 ? 4.614 0.729 29.023 1.00 9.29 389 LYS B O 1
ATOM 716 N N . ASP B 1 9 ? 3.592 -0.888 30.236 1.00 6.97 390 ASP B N 1
ATOM 717 C CA . ASP B 1 9 ? 2.341 -0.150 30.373 1.00 7.25 390 ASP B CA 1
ATOM 718 C C . ASP B 1 9 ? 2.522 0.951 31.420 1.00 6.97 390 ASP B C 1
ATOM 719 O O . ASP B 1 9 ? 2.946 0.685 32.536 1.00 8.53 390 ASP B O 1
ATOM 724 N N . SER B 1 10 ? 2.231 2.178 31.058 1.00 7.83 391 SER B N 1
ATOM 725 C CA . SER B 1 10 ? 2.440 3.312 31.963 1.00 8.68 391 SER B CA 1
ATOM 726 C C . SER B 1 10 ? 1.594 3.249 33.216 1.00 8.66 391 SER B C 1
ATOM 727 O O . SER B 1 10 ? 1.974 3.848 34.227 1.00 11.35 391 SER B O 1
ATOM 730 N N A ILE B 1 11 ? 0.445 2.572 33.170 0.50 7.94 392 ILE B N 1
ATOM 731 N N B ILE B 1 11 ? 0.513 2.561 33.175 0.50 8.05 392 ILE B N 1
ATOM 732 C CA A ILE B 1 11 ? -0.522 2.395 34.298 0.50 7.67 392 ILE B CA 1
ATOM 733 C CA B ILE B 1 11 ? -0.345 2.577 34.308 0.50 8.07 392 ILE B CA 1
ATOM 734 C C A ILE B 1 11 ? -0.194 1.360 35.276 0.50 8.15 392 ILE B C 1
ATOM 735 C C B ILE B 1 11 ? -0.001 1.444 35.248 0.50 7.16 392 ILE B C 1
ATOM 736 O O A ILE B 1 11 ? -0.458 1.528 36.504 0.50 8.37 392 ILE B O 1
ATOM 737 O O B ILE B 1 11 ? -0.018 1.619 36.456 0.50 8.30 392 ILE B O 1
ATOM 746 N N . THR B 1 12 ? 0.354 0.250 34.771 1.00 9.09 393 THR B N 1
ATOM 747 C CA . THR B 1 12 ? 0.628 -0.888 35.622 1.00 9.30 393 THR B CA 1
ATOM 748 C C . THR B 1 12 ? 2.077 -1.163 35.836 1.00 8.95 393 THR B C 1
ATOM 749 O O . THR B 1 12 ? 2.423 -1.875 36.768 1.00 10.63 393 THR B O 1
ATOM 753 N N . GLY B 1 13 ? 2.919 -0.723 34.918 1.00 8.97 394 GLY B N 1
ATOM 754 C CA . GLY B 1 13 ? 4.315 -1.113 34.922 1.00 10.02 394 GLY B CA 1
ATOM 755 C C . GLY B 1 13 ? 4.628 -2.480 34.335 1.00 8.76 394 GLY B C 1
ATOM 756 O O . GLY B 1 13 ? 5.773 -2.818 34.229 1.00 10.40 394 GLY B O 1
ATOM 757 N N . SER B 1 14 ? 3.596 -3.183 33.830 1.00 8.18 395 SER B N 1
ATOM 758 C CA . SER B 1 14 ? 3.863 -4.495 33.253 1.00 8.05 395 SER B CA 1
ATOM 759 C C . SER B 1 14 ? 4.665 -4.368 31.941 1.00 7.28 395 SER B C 1
ATOM 760 O O . SER B 1 14 ? 4.317 -3.549 31.085 1.00 7.43 395 SER B O 1
ATOM 763 N N . GLY B 1 15 ? 5.636 -5.244 31.758 1.00 7.79 396 GLY B N 1
ATOM 764 C CA . GLY B 1 15 ? 6.267 -5.340 30.460 1.00 7.06 396 GLY B CA 1
ATOM 765 C C . GLY B 1 15 ? 5.276 -5.822 29.406 1.00 6.55 396 GLY B C 1
ATOM 766 O O . GLY B 1 15 ? 4.481 -6.744 29.691 1.00 7.30 396 GLY B O 1
ATOM 767 N N . LEU B 1 16 ? 5.328 -5.231 28.222 1.00 6.32 397 LEU B N 1
ATOM 768 C CA . LEU B 1 16 ? 4.383 -5.505 27.162 1.00 6.18 397 LEU B CA 1
ATOM 769 C C . LEU B 1 16 ? 5.063 -6.315 26.053 1.00 5.98 397 LEU B C 1
ATOM 770 O O . LEU B 1 16 ? 5.984 -5.807 25.418 1.00 6.95 397 LEU B O 1
ATOM 775 N N . GLU B 1 17 ? 4.550 -7.513 25.821 1.00 6.45 398 GLU B N 1
ATOM 776 C CA . GLU B 1 17 ? 4.989 -8.382 24.709 1.00 6.35 398 GLU B CA 1
ATOM 777 C C . GLU B 1 17 ? 4.318 -7.901 23.425 1.00 6.46 398 GLU B C 1
ATOM 778 O O . GLU B 1 17 ? 3.238 -7.337 23.441 1.00 7.48 398 GLU B O 1
ATOM 784 N N . ASN B 1 18 ? 4.976 -8.193 22.295 1.00 6.93 399 ASN B N 1
ATOM 785 C CA . ASN B 1 18 ? 4.376 -8.000 20.978 1.00 7.75 399 ASN B CA 1
ATOM 786 C C . ASN B 1 18 ? 4.292 -6.517 20.544 1.00 7.20 399 ASN B C 1
ATOM 787 O O . ASN B 1 18 ? 3.660 -6.251 19.525 1.00 8.69 399 ASN B O 1
ATOM 792 N N . ALA B 1 19 ? 4.916 -5.622 21.246 1.00 7.00 400 ALA B N 1
ATOM 793 C CA . ALA B 1 19 ? 4.978 -4.225 20.802 1.00 6.92 400 ALA B CA 1
ATOM 794 C C . ALA B 1 19 ? 5.976 -4.093 19.638 1.00 6.67 400 ALA B C 1
ATOM 795 O O . ALA B 1 19 ? 7.014 -4.742 19.678 1.00 8.64 400 ALA B O 1
ATOM 797 N N . THR B 1 20 ? 5.646 -3.302 18.647 1.00 6.83 401 THR B N 1
ATOM 798 C CA . THR B 1 20 ? 6.494 -3.092 17.499 1.00 6.97 401 THR B CA 1
ATOM 799 C C . THR B 1 20 ? 7.328 -1.835 17.685 1.00 7.30 401 THR B C 1
ATOM 800 O O . THR B 1 20 ? 6.775 -0.786 17.977 1.00 9.22 401 THR B O 1
ATOM 804 N N . ILE B 1 21 ? 8.638 -1.986 17.506 1.00 7.30 402 ILE B N 1
ATOM 805 C CA . ILE B 1 21 ? 9.558 -0.831 17.604 1.00 7.71 402 ILE B CA 1
ATOM 806 C C . ILE B 1 21 ? 10.091 -0.567 16.206 1.00 7.33 402 ILE B C 1
ATOM 807 O O . ILE B 1 21 ? 10.678 -1.472 15.581 1.00 7.83 402 ILE B O 1
ATOM 812 N N A SER B 1 22 ? 9.904 0.669 15.768 0.50 7.53 403 SER B N 1
ATOM 813 N N B SER B 1 22 ? 9.881 0.649 15.732 0.50 7.64 403 SER B N 1
ATOM 814 C CA A SER B 1 22 ? 10.269 1.159 14.452 0.50 7.12 403 SER B CA 1
ATOM 815 C CA B SER B 1 22 ? 10.397 1.062 14.440 0.50 8.65 403 SER B CA 1
ATOM 816 C C A SER B 1 22 ? 11.332 2.282 14.664 0.50 6.90 403 SER B C 1
ATOM 817 C C B SER B 1 22 ? 11.299 2.281 14.586 0.50 7.31 403 SER B C 1
ATOM 818 O O A SER B 1 22 ? 11.370 2.961 15.757 0.50 7.61 403 SER B O 1
ATOM 819 O O B SER B 1 22 ? 11.057 3.152 15.374 0.50 7.69 403 SER B O 1
ATOM 824 N N . VAL B 1 23 ? 12.265 2.362 13.733 1.00 8.10 404 VAL B N 1
ATOM 825 C CA . VAL B 1 23 ? 13.248 3.428 13.681 1.00 7.89 404 VAL B CA 1
ATOM 826 C C . VAL B 1 23 ? 13.007 4.228 12.419 1.00 8.52 404 VAL B C 1
ATOM 827 O O . VAL B 1 23 ? 13.005 3.676 11.311 1.00 9.40 404 VAL B O 1
ATOM 831 N N . ALA B 1 24 ? 12.784 5.548 12.534 1.00 8.71 405 ALA B N 1
ATOM 832 C CA . ALA B 1 24 ? 12.513 6.338 11.360 1.00 9.00 405 ALA B CA 1
ATOM 833 C C . ALA B 1 24 ? 13.638 6.242 10.376 1.00 9.54 405 ALA B C 1
ATOM 834 O O . ALA B 1 24 ? 14.818 6.297 10.733 1.00 10.51 405 ALA B O 1
ATOM 836 N N . GLY B 1 25 ? 13.276 6.059 9.110 1.00 10.57 406 GLY B N 1
ATOM 837 C CA . GLY B 1 25 ? 14.266 5.951 8.051 1.00 11.99 406 GLY B CA 1
ATOM 838 C C . GLY B 1 25 ? 14.827 4.576 7.802 1.00 10.96 406 GLY B C 1
ATOM 839 O O . GLY B 1 25 ? 15.630 4.424 6.890 1.00 13.82 406 GLY B O 1
ATOM 840 N N . ILE B 1 26 ? 14.443 3.575 8.611 1.00 9.70 407 ILE B N 1
ATOM 841 C CA . ILE B 1 26 ? 14.933 2.236 8.519 1.00 11.11 407 ILE B CA 1
ATOM 842 C C . ILE B 1 26 ? 13.765 1.310 8.412 1.00 10.48 407 ILE B C 1
ATOM 843 O O . ILE B 1 26 ? 12.900 1.303 9.284 1.00 11.23 407 ILE B O 1
ATOM 848 N N . ASN B 1 27 ? 13.692 0.531 7.349 1.00 11.95 408 ASN B N 1
ATOM 849 C CA . ASN B 1 27 ? 12.486 -0.303 7.080 1.00 12.59 408 ASN B CA 1
ATOM 850 C C . ASN B 1 27 ? 12.742 -1.649 7.606 1.00 11.78 408 ASN B C 1
ATOM 851 O O . ASN B 1 27 ? 12.869 -2.615 6.877 1.00 14.86 408 ASN B O 1
ATOM 856 N N . HIS B 1 28 ? 12.774 -1.770 8.896 1.00 11.72 409 HIS B N 1
ATOM 857 C CA . HIS B 1 28 ? 13.081 -3.065 9.635 1.00 11.19 409 HIS B CA 1
ATOM 858 C C . HIS B 1 28 ? 12.633 -2.948 11.054 1.00 9.96 409 HIS B C 1
ATOM 859 O O . HIS B 1 28 ? 13.260 -2.216 11.837 1.00 13.71 409 HIS B O 1
ATOM 866 N N . ASN B 1 29 ? 11.564 -3.597 11.409 1.00 9.41 410 ASN B N 1
ATOM 867 C CA . ASN B 1 29 ? 11.002 -3.523 12.738 1.00 9.43 410 ASN B CA 1
ATOM 868 C C . ASN B 1 29 ? 11.413 -4.675 13.579 1.00 8.92 410 ASN B C 1
ATOM 869 O O . ASN B 1 29 ? 11.808 -5.743 13.066 1.00 11.25 410 ASN B O 1
ATOM 874 N N . ILE B 1 30 ? 11.315 -4.511 14.888 1.00 8.66 411 ILE B N 1
ATOM 875 C CA . ILE B 1 30 ? 11.452 -5.587 15.838 1.00 9.13 411 ILE B CA 1
ATOM 876 C C . ILE B 1 30 ? 10.242 -5.586 16.771 1.00 8.03 411 ILE B C 1
ATOM 877 O O . ILE B 1 30 ? 9.475 -4.614 16.829 1.00 8.05 411 ILE B O 1
ATOM 882 N N . THR B 1 31 ? 10.094 -6.673 17.511 1.00 8.08 412 THR B N 1
ATOM 883 C CA . THR B 1 31 ? 9.000 -6.853 18.438 1.00 8.71 412 THR B CA 1
ATOM 884 C C . THR B 1 31 ? 9.489 -7.202 19.778 1.00 7.65 412 THR B C 1
ATOM 885 O O . THR B 1 31 ? 10.469 -7.952 19.949 1.00 9.99 412 THR B O 1
ATOM 889 N N . THR B 1 32 ? 8.832 -6.701 20.843 1.00 6.79 413 THR B N 1
ATOM 890 C CA . THR B 1 32 ? 9.250 -7.007 22.215 1.00 7.34 413 THR B CA 1
ATOM 891 C C . THR B 1 32 ? 8.907 -8.410 22.635 1.00 7.01 413 THR B C 1
ATOM 892 O O . THR B 1 32 ? 7.939 -9.029 22.181 1.00 7.91 413 THR B O 1
ATOM 896 N N . GLY B 1 33 ? 9.740 -8.891 23.523 1.00 7.83 414 GLY B N 1
ATOM 897 C CA . GLY B 1 33 ? 9.577 -10.229 24.096 1.00 8.52 414 GLY B CA 1
ATOM 898 C C . GLY B 1 33 ? 8.635 -10.269 25.290 1.00 7.22 414 GLY B C 1
ATOM 899 O O . GLY B 1 33 ? 7.981 -9.281 25.644 1.00 7.45 414 GLY B O 1
ATOM 900 N N . ARG B 1 34 ? 8.547 -11.456 25.892 1.00 7.58 415 ARG B N 1
ATOM 901 C CA . ARG B 1 34 ? 7.528 -11.750 26.888 1.00 7.29 415 ARG B CA 1
ATOM 902 C C . ARG B 1 34 ? 7.625 -10.927 28.169 1.00 7.16 415 ARG B C 1
ATOM 903 O O . ARG B 1 34 ? 6.609 -10.812 28.868 1.00 8.37 415 ARG B O 1
ATOM 911 N N . PHE B 1 35 ? 8.801 -10.398 28.475 1.00 7.42 416 PHE B N 1
ATOM 912 C CA . PHE B 1 35 ? 8.972 -9.506 29.604 1.00 8.30 416 PHE B CA 1
ATOM 913 C C . PHE B 1 35 ? 8.919 -8.013 29.171 1.00 8.33 416 PHE B C 1
ATOM 914 O O . PHE B 1 35 ? 9.225 -7.146 29.993 1.00 9.33 416 PHE B O 1
ATOM 922 N N . GLY B 1 36 ? 8.556 -7.741 27.924 1.00 8.04 417 GLY B N 1
ATOM 923 C CA . GLY B 1 36 ? 8.620 -6.393 27.396 1.00 8.21 417 GLY B CA 1
ATOM 924 C C . GLY B 1 36 ? 9.977 -5.992 26.891 1.00 7.39 417 GLY B C 1
ATOM 925 O O . GLY B 1 36 ? 10.178 -4.823 26.502 1.00 8.02 417 GLY B O 1
ATOM 926 N N . ASP B 1 37 ? 10.915 -6.932 26.895 1.00 8.22 418 ASP B N 1
ATOM 927 C CA . ASP B 1 37 ? 12.318 -6.639 26.580 1.00 8.79 418 ASP B CA 1
ATOM 928 C C . ASP B 1 37 ? 12.541 -6.459 25.082 1.00 8.24 418 ASP B C 1
ATOM 929 O O . ASP B 1 37 ? 11.898 -7.107 24.265 1.00 9.07 418 ASP B O 1
ATOM 934 N N . PHE B 1 38 ? 13.537 -5.627 24.773 1.00 8.50 419 PHE B N 1
ATOM 935 C CA . PHE B 1 38 ? 14.017 -5.532 23.400 1.00 8.58 419 PHE B CA 1
ATOM 936 C C . PHE B 1 38 ? 15.491 -5.099 23.422 1.00 9.12 419 PHE B C 1
ATOM 937 O O . PHE B 1 38 ? 15.954 -4.470 24.343 1.00 9.83 419 PHE B O 1
ATOM 945 N N . TYR B 1 39 ? 16.151 -5.358 22.291 1.00 10.47 420 TYR B N 1
ATOM 946 C CA . TYR B 1 39 ? 17.461 -4.727 22.053 1.00 10.87 420 TYR B CA 1
ATOM 947 C C . TYR B 1 39 ? 17.548 -4.490 20.523 1.00 10.55 420 TYR B C 1
ATOM 948 O O . TYR B 1 39 ? 17.584 -5.454 19.810 1.00 12.98 420 TYR B O 1
ATOM 957 N N . ARG B 1 40 ? 17.472 -3.235 20.109 1.00 10.42 421 ARG B N 1
ATOM 958 C CA . ARG B 1 40 ? 17.558 -2.859 18.725 1.00 10.23 421 ARG B CA 1
ATOM 959 C C . ARG B 1 40 ? 19.028 -2.543 18.393 1.00 9.96 421 ARG B C 1
ATOM 960 O O . ARG B 1 40 ? 19.579 -1.572 18.920 1.00 10.74 421 ARG B O 1
ATOM 968 N N . LEU B 1 41 ? 19.640 -3.367 17.561 1.00 10.51 422 LEU B N 1
ATOM 969 C CA . LEU B 1 41 ? 21.103 -3.199 17.179 1.00 9.78 422 LEU B CA 1
ATOM 970 C C . LEU B 1 41 ? 21.189 -2.139 16.113 1.00 9.22 422 LEU B C 1
ATOM 971 O O . LEU B 1 41 ? 20.562 -2.244 15.053 1.00 9.55 422 LEU B O 1
ATOM 976 N N . LEU B 1 42 ? 21.951 -1.068 16.418 1.00 9.02 423 LEU B N 1
ATOM 977 C CA . LEU B 1 42 ? 22.144 0.060 15.485 1.00 8.75 423 LEU B CA 1
ATOM 978 C C . LEU B 1 42 ? 23.573 0.520 15.648 1.00 8.80 423 LEU B C 1
ATOM 979 O O . LEU B 1 42 ? 24.102 0.573 16.768 1.00 10.28 423 LEU B O 1
ATOM 984 N N . VAL B 1 43 ? 24.185 0.961 14.544 1.00 8.63 424 VAL B N 1
ATOM 985 C CA . VAL B 1 43 ? 25.472 1.642 14.673 1.00 8.89 424 VAL B CA 1
ATOM 986 C C . VAL B 1 43 ? 25.237 2.992 15.407 1.00 9.38 424 VAL B C 1
ATOM 987 O O . VAL B 1 43 ? 24.126 3.554 15.435 1.00 9.16 424 VAL B O 1
ATOM 991 N N . PRO B 1 44 ? 26.284 3.545 15.968 1.00 10.03 425 PRO B N 1
ATOM 992 C CA . PRO B 1 44 ? 26.135 4.838 16.703 1.00 10.92 425 PRO B CA 1
ATOM 993 C C . PRO B 1 44 ? 25.591 5.903 15.819 1.00 10.16 425 PRO B C 1
ATOM 994 O O . PRO B 1 44 ? 25.946 6.018 14.664 1.00 11.61 425 PRO B O 1
ATOM 998 N N . GLY B 1 45 ? 24.677 6.727 16.408 1.00 10.07 426 GLY B N 1
ATOM 999 C CA . GLY B 1 45 ? 24.000 7.758 15.683 1.00 10.42 426 GLY B CA 1
ATOM 1000 C C . GLY B 1 45 ? 22.833 8.248 16.552 1.00 9.44 426 GLY B C 1
ATOM 1001 O O . GLY B 1 45 ? 22.657 7.789 17.640 1.00 11.68 426 GLY B O 1
ATOM 1002 N N . THR B 1 46 ? 22.048 9.140 15.955 1.00 9.83 427 THR B N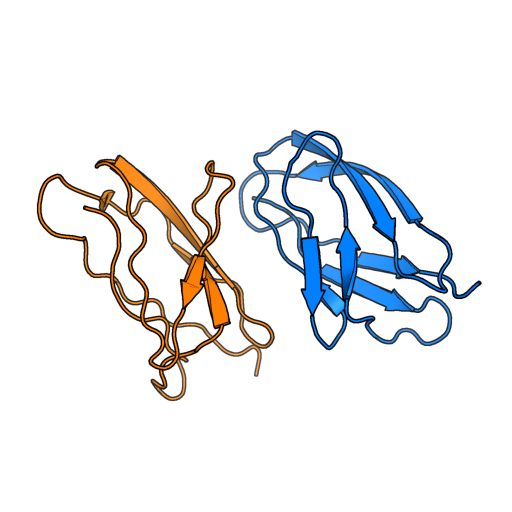 1
ATOM 1003 C CA . THR B 1 46 ? 20.863 9.677 16.614 1.00 10.36 427 THR B CA 1
ATOM 1004 C C . THR B 1 46 ? 19.652 9.235 15.829 1.00 10.60 427 THR B C 1
ATOM 1005 O O . THR B 1 46 ? 19.633 9.409 14.649 1.00 11.92 427 THR B O 1
ATOM 1009 N N . TYR B 1 47 ? 18.617 8.764 16.481 1.00 9.59 428 TYR B N 1
ATOM 1010 C CA . TYR B 1 47 ? 17.494 8.094 15.825 1.00 9.32 428 TYR B CA 1
ATOM 1011 C C . TYR B 1 47 ? 16.178 8.546 16.467 1.00 9.20 428 TYR B C 1
ATOM 1012 O O . TYR B 1 47 ? 16.151 8.922 17.636 1.00 10.38 428 TYR B O 1
ATOM 1021 N N . ASN B 1 48 ? 15.115 8.389 15.723 1.00 8.77 429 ASN B N 1
ATOM 1022 C CA . ASN B 1 48 ? 13.770 8.617 16.230 1.00 8.72 429 ASN B CA 1
ATOM 1023 C C . ASN B 1 48 ? 13.076 7.250 16.276 1.00 7.82 429 ASN B C 1
ATOM 1024 O O . ASN B 1 48 ? 12.991 6.574 15.240 1.00 9.22 429 ASN B O 1
ATOM 1029 N N . LEU B 1 49 ? 12.592 6.839 17.444 1.00 7.92 430 LEU B N 1
ATOM 1030 C CA . LEU B 1 49 ? 11.942 5.522 17.640 1.00 7.97 430 LEU B CA 1
ATOM 1031 C C . LEU B 1 49 ? 10.471 5.683 17.859 1.00 7.49 430 LEU B C 1
ATOM 1032 O O . LEU B 1 49 ? 10.059 6.568 18.627 1.00 8.71 430 LEU B O 1
ATOM 1037 N N . THR B 1 50 ? 9.681 4.831 17.243 1.00 7.29 431 THR B N 1
ATOM 1038 C CA . THR B 1 50 ? 8.253 4.773 17.472 1.00 7.21 431 THR B CA 1
ATOM 1039 C C . THR B 1 50 ? 7.899 3.366 17.972 1.00 6.59 431 THR B C 1
ATOM 1040 O O . THR B 1 50 ? 8.362 2.361 17.429 1.00 8.80 431 THR B O 1
ATOM 1044 N N . VAL B 1 51 ? 7.059 3.316 19.001 1.00 6.43 432 VAL B N 1
ATOM 1045 C CA . VAL B 1 51 ? 6.614 2.071 19.615 1.00 6.48 432 VAL B CA 1
ATOM 1046 C C . VAL B 1 51 ? 5.108 1.996 19.530 1.00 6.02 432 VAL B C 1
ATOM 1047 O O . VAL B 1 51 ? 4.414 2.968 19.942 1.00 7.26 432 VAL B O 1
ATOM 1051 N N . VAL B 1 52 ? 4.597 0.892 19.012 1.00 6.43 433 VAL B N 1
ATOM 1052 C CA . VAL B 1 52 ? 3.161 0.747 18.785 1.00 6.91 433 VAL B CA 1
ATOM 1053 C C . VAL B 1 52 ? 2.696 -0.627 19.262 1.00 6.52 433 VAL B C 1
ATOM 1054 O O . VAL B 1 52 ? 3.337 -1.650 19.006 1.00 7.91 433 VAL B O 1
ATOM 1058 N N . LEU B 1 53 ? 1.540 -0.628 19.890 1.00 7.64 434 LEU B N 1
ATOM 1059 C CA . LEU B 1 53 ? 0.888 -1.859 20.318 1.00 7.45 434 LEU B CA 1
ATOM 1060 C C . LEU B 1 53 ? -0.595 -1.590 20.327 1.00 7.60 434 LEU B C 1
ATOM 1061 O O . LEU B 1 53 ? -1.043 -0.567 20.877 1.00 8.03 434 LEU B O 1
ATOM 1066 N N . THR B 1 54 ? -1.402 -2.462 19.741 1.00 8.05 435 THR B N 1
ATOM 1067 C CA . THR B 1 54 ? -2.843 -2.341 19.778 1.00 8.38 435 THR B CA 1
ATOM 1068 C C . THR B 1 54 ? -3.304 -2.082 21.212 1.00 8.04 435 THR B C 1
ATOM 1069 O O . THR B 1 54 ? -2.907 -2.720 22.147 1.00 8.68 435 THR B O 1
ATOM 1073 N N . GLY B 1 55 ? -4.240 -1.116 21.311 1.00 8.83 436 GLY B N 1
ATOM 1074 C CA . GLY B 1 55 ? -4.790 -0.753 22.591 1.00 10.63 436 GLY B CA 1
ATOM 1075 C C . GLY B 1 55 ? -4.031 0.343 23.307 1.00 8.40 436 GLY B C 1
ATOM 1076 O O . GLY B 1 55 ? -4.492 0.837 24.368 1.00 10.65 436 GLY B O 1
ATOM 1077 N N . TYR B 1 56 ? -2.913 0.794 22.753 1.00 7.54 437 TYR B N 1
ATOM 1078 C CA . TYR B 1 56 ? -2.061 1.810 23.358 1.00 7.25 437 TYR B CA 1
ATOM 1079 C C . TYR B 1 56 ? -1.865 2.973 22.368 1.00 7.35 437 TYR B C 1
ATOM 1080 O O . TYR B 1 56 ? -1.839 2.775 21.161 1.00 7.48 437 TYR B O 1
ATOM 1089 N N . MET B 1 57 ? -1.688 4.171 22.913 1.00 7.60 438 MET B N 1
ATOM 1090 C CA . MET B 1 57 ? -1.309 5.306 22.084 1.00 7.54 438 MET B CA 1
ATOM 1091 C C . MET B 1 57 ? 0.068 5.048 21.479 1.00 6.85 438 MET B C 1
ATOM 1092 O O . MET B 1 57 ? 0.974 4.547 22.164 1.00 7.79 438 MET B O 1
ATOM 1097 N N . PRO B 1 58 ? 0.294 5.447 20.225 1.00 6.86 439 PRO B N 1
ATOM 1098 C CA . PRO B 1 58 ? 1.636 5.321 19.667 1.00 7.82 439 PRO B CA 1
ATOM 1099 C C . PRO B 1 58 ? 2.582 6.242 20.382 1.00 7.95 439 PRO B C 1
ATOM 1100 O O . PRO B 1 58 ? 2.159 7.364 20.927 1.00 12.10 439 PRO B O 1
ATOM 1104 N N . LEU B 1 59 ? 3.806 5.799 20.592 1.00 6.99 440 LEU B N 1
ATOM 1105 C CA . LEU B 1 59 ? 4.804 6.588 21.296 1.00 7.06 440 LEU B CA 1
ATOM 1106 C C . LEU B 1 59 ? 5.948 6.875 20.340 1.00 7.08 440 LEU B C 1
ATOM 1107 O O . LEU B 1 59 ? 6.545 5.912 19.816 1.00 9.23 440 LEU B O 1
ATOM 1112 N N . THR B 1 60 ? 6.308 8.149 20.127 1.00 7.37 441 THR B N 1
ATOM 1113 C CA . THR B 1 60 ? 7.496 8.498 19.342 1.00 7.58 441 THR B CA 1
ATOM 1114 C C . THR B 1 60 ? 8.448 9.231 20.238 1.00 7.73 441 THR B C 1
ATOM 1115 O O . THR B 1 60 ? 8.049 10.247 20.848 1.00 9.88 441 THR B O 1
ATOM 1119 N N . VAL B 1 61 ? 9.679 8.768 20.332 1.00 8.41 442 VAL B N 1
ATOM 1120 C CA . VAL B 1 61 ? 10.713 9.445 21.079 1.00 9.16 442 VAL B CA 1
ATOM 1121 C C . VAL B 1 61 ? 11.780 9.842 20.086 1.00 9.28 442 VAL B C 1
ATOM 1122 O O . VAL B 1 61 ? 12.380 9.021 19.401 1.00 9.87 442 VAL B O 1
ATOM 1126 N N . THR B 1 62 ? 12.001 11.159 20.033 1.00 10.77 443 THR B N 1
ATOM 1127 C CA . THR B 1 62 ? 12.979 11.711 19.110 1.00 11.01 443 THR B CA 1
ATOM 1128 C C . THR B 1 62 ? 14.346 11.883 19.690 1.00 12.36 443 THR B C 1
ATOM 1129 O O . THR B 1 62 ? 14.497 11.975 20.911 1.00 15.29 443 THR B O 1
ATOM 1133 N N A ASN B 1 63 ? 15.263 11.952 18.588 0.50 10.56 444 ASN B N 1
ATOM 1134 N N B ASN B 1 63 ? 15.475 11.763 19.174 0.50 10.71 444 ASN B N 1
ATOM 1135 C CA A ASN B 1 63 ? 16.649 12.282 18.885 0.50 9.11 444 ASN B CA 1
ATOM 1136 C CA B ASN B 1 63 ? 16.771 12.016 19.873 0.50 10.37 444 ASN B CA 1
ATOM 1137 C C A ASN B 1 63 ? 17.218 11.423 20.007 0.50 9.49 444 ASN B C 1
ATOM 1138 C C B ASN B 1 63 ? 17.208 10.878 20.771 0.50 9.91 444 ASN B C 1
ATOM 1139 O O A ASN B 1 63 ? 17.925 11.899 20.879 0.50 10.27 444 ASN B O 1
ATOM 1140 O O B ASN B 1 63 ? 17.831 11.116 21.868 0.50 12.02 444 ASN B O 1
ATOM 1149 N N A VAL B 1 64 ? 17.001 10.119 19.897 0.50 9.43 445 VAL B N 1
ATOM 1150 N N B VAL B 1 64 ? 16.933 9.646 20.313 0.50 9.15 445 VAL B N 1
ATOM 1151 C CA A VAL B 1 64 ? 17.607 9.176 20.786 0.50 8.82 445 VAL B CA 1
ATOM 1152 C CA B VAL B 1 64 ? 17.469 8.487 20.998 0.50 9.76 445 VAL B CA 1
ATOM 1153 C C A VAL B 1 64 ? 19.030 8.920 20.303 0.50 9.73 445 VAL B C 1
ATOM 1154 C C B VAL B 1 64 ? 18.961 8.295 20.511 0.50 10.81 445 VAL B C 1
ATOM 1155 O O A VAL B 1 64 ? 19.289 8.596 19.133 0.50 9.78 445 VAL B O 1
ATOM 1156 O O B VAL B 1 64 ? 19.232 7.983 19.359 0.50 10.55 445 VAL B O 1
ATOM 1163 N N . VAL B 1 65 ? 19.924 8.791 21.305 1.00 14.04 446 VAL B N 1
ATOM 1164 C CA . VAL B 1 65 ? 21.372 8.858 20.933 1.00 13.82 446 VAL B CA 1
ATOM 1165 C C . VAL B 1 65 ? 21.952 7.528 21.286 1.00 14.23 446 VAL B C 1
ATOM 1166 O O . VAL B 1 65 ? 21.967 7.107 22.485 1.00 15.76 446 VAL B O 1
ATOM 1170 N N . VAL B 1 66 ? 22.345 6.809 20.212 1.00 14.75 447 VAL B N 1
ATOM 1171 C CA . VAL B 1 66 ? 23.178 5.639 20.280 1.00 14.64 447 VAL B CA 1
ATOM 1172 C C . VAL B 1 66 ? 24.831 6.000 20.044 1.00 10.80 447 VAL B C 1
ATOM 1173 O O . VAL B 1 66 ? 25.185 6.503 19.166 1.00 14.45 447 VAL B O 1
ATOM 1177 N N A LYS B 1 67 ? 25.569 5.596 21.060 0.50 16.04 448 LYS B N 1
ATOM 1178 N N B LYS B 1 67 ? 25.652 5.788 21.067 0.50 14.13 448 LYS B N 1
ATOM 1179 C CA A LYS B 1 67 ? 26.959 5.902 21.220 0.50 15.33 448 LYS B CA 1
ATOM 1180 C CA B LYS B 1 67 ? 27.077 6.088 21.062 0.50 14.54 448 LYS B CA 1
ATOM 1181 C C A LYS B 1 67 ? 27.765 4.688 20.703 0.50 13.49 448 LYS B C 1
ATOM 1182 C C B LYS B 1 67 ? 27.692 4.743 20.934 0.50 17.34 448 LYS B C 1
ATOM 1183 O O A LYS B 1 67 ? 27.260 3.629 20.535 0.50 13.09 448 LYS B O 1
ATOM 1184 O O B LYS B 1 67 ? 26.852 3.644 21.193 0.50 14.67 448 LYS B O 1
ATOM 1195 N N . GLU B 1 68 ? 29.062 4.830 20.593 1.00 16.09 449 GLU B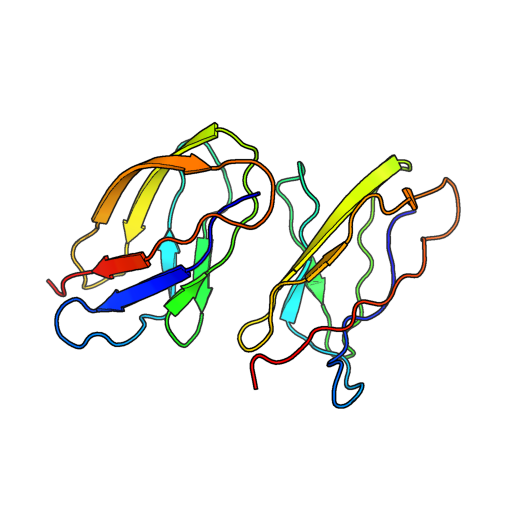 N 1
ATOM 1196 C CA . GLU B 1 68 ? 29.837 3.669 20.500 1.00 15.13 449 GLU B CA 1
ATOM 1197 C C . GLU B 1 68 ? 29.746 2.990 21.923 1.00 17.55 449 GLU B C 1
ATOM 1198 O O . GLU B 1 68 ? 29.559 3.559 22.972 1.00 20.27 449 GLU B O 1
ATOM 1204 N N . GLY B 1 69 ? 30.035 1.742 21.979 1.00 15.81 450 GLY B N 1
ATOM 1205 C CA . GLY B 1 69 ? 30.105 1.032 23.204 1.00 15.56 450 GLY B CA 1
ATOM 1206 C C . GLY B 1 69 ? 28.841 0.283 23.610 1.00 15.32 450 GLY B C 1
ATOM 1207 O O . GLY B 1 69 ? 28.081 -0.104 22.789 1.00 16.57 450 GLY B O 1
ATOM 1208 N N . PRO B 1 70 ? 28.566 0.176 24.923 1.00 17.45 451 PRO B N 1
ATOM 1209 C CA . PRO B 1 70 ? 27.379 -0.532 25.386 1.00 20.33 451 PRO B CA 1
ATOM 1210 C C . PRO B 1 70 ? 26.063 0.088 24.888 1.00 17.59 451 PRO B C 1
ATOM 1211 O O . PRO B 1 70 ? 25.971 1.269 24.663 1.00 18.27 451 PRO B O 1
ATOM 1215 N N . ALA B 1 71 ? 25.027 -0.735 24.787 1.00 19.77 452 ALA B N 1
ATOM 1216 C CA . ALA B 1 71 ? 23.698 -0.256 24.386 1.00 19.34 452 ALA B CA 1
ATOM 1217 C C . ALA B 1 71 ? 23.202 0.880 25.261 1.00 18.06 452 ALA B C 1
ATOM 1218 O O . ALA B 1 71 ? 23.411 0.888 26.501 1.00 20.36 452 ALA B O 1
ATOM 1220 N N . THR B 1 72 ? 22.532 1.844 24.653 1.00 16.43 453 THR B N 1
ATOM 1221 C CA . THR B 1 72 ? 21.809 2.863 25.302 1.00 16.5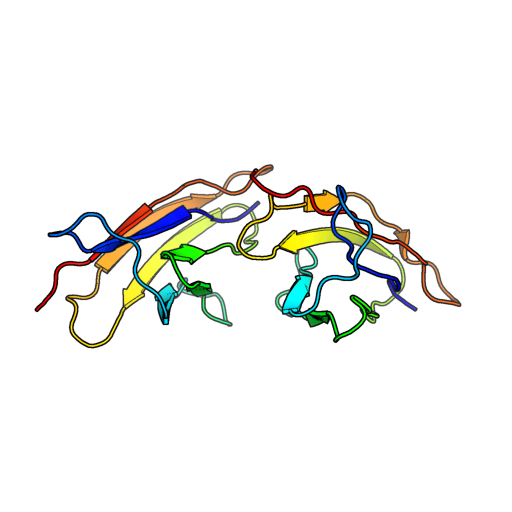2 453 THR B CA 1
ATOM 1222 C C . THR B 1 72 ? 20.570 2.237 25.971 1.00 12.59 453 THR B C 1
ATOM 1223 O O . THR B 1 72 ? 19.808 1.635 25.288 1.00 13.76 453 THR B O 1
ATOM 1227 N N . GLU B 1 73 ? 20.442 2.363 27.315 1.00 15.04 454 GLU B N 1
ATOM 1228 C CA . GLU B 1 73 ? 19.332 1.775 28.000 1.00 14.73 454 GLU B CA 1
ATOM 1229 C C . GLU B 1 73 ? 18.185 2.774 28.088 1.00 14.89 454 GLU B C 1
ATOM 1230 O O . GLU B 1 73 ? 18.345 3.859 28.627 1.00 17.19 454 GLU B O 1
ATOM 1236 N N . VAL B 1 74 ? 17.030 2.387 27.511 1.00 15.24 455 VAL B N 1
ATOM 1237 C CA . VAL B 1 74 ? 15.904 3.302 27.434 1.00 17.81 455 VAL B CA 1
ATOM 1238 C C . VAL B 1 74 ? 14.696 2.437 27.591 1.00 15.38 455 VAL B C 1
ATOM 1239 O O . VAL B 1 74 ? 14.618 1.405 26.879 1.00 17.88 455 VAL B O 1
ATOM 1243 N N . ASP B 1 75 ? 13.819 2.823 28.530 1.00 16.05 456 ASP B N 1
ATOM 1244 C CA . ASP B 1 75 ? 12.554 2.139 28.590 1.00 13.25 456 ASP B CA 1
ATOM 1245 C C . ASP B 1 75 ? 11.494 3.048 27.986 1.00 13.09 456 ASP B C 1
ATOM 1246 O O . ASP B 1 75 ? 11.632 4.308 27.940 1.00 18.41 456 ASP B O 1
ATOM 1251 N N . PHE B 1 76 ? 10.483 2.453 27.479 1.00 10.91 457 PHE B N 1
ATOM 1252 C CA . PHE B 1 76 ? 9.409 3.170 26.860 1.00 10.09 457 PHE B CA 1
ATOM 1253 C C . PHE B 1 76 ? 8.109 2.842 27.565 1.00 10.09 457 PHE B C 1
ATOM 1254 O O . PHE B 1 76 ? 7.717 1.670 27.652 1.00 12.93 457 PHE B O 1
ATOM 1262 N N A SER B 1 77 ? 7.382 3.870 28.015 0.50 9.28 458 SER B N 1
ATOM 1263 N N B SER B 1 77 ? 7.416 3.896 28.017 0.50 9.23 458 SER B N 1
ATOM 1264 C CA A SER B 1 77 ? 6.112 3.621 28.699 0.50 10.23 458 SER B CA 1
ATOM 1265 C CA B SER B 1 77 ? 6.187 3.842 28.777 0.50 10.26 458 SER B CA 1
ATOM 1266 C C A SER B 1 77 ? 4.922 4.048 27.964 0.50 9.19 458 SER B C 1
ATOM 1267 C C B SER B 1 77 ? 5.083 4.048 27.732 0.50 9.36 458 SER B C 1
ATOM 1268 O O A SER B 1 77 ? 4.705 5.243 27.673 0.50 9.82 458 SER B O 1
ATOM 1269 O O B SER B 1 77 ? 5.065 5.135 27.098 0.50 9.34 458 SER B O 1
ATOM 1274 N N . LEU B 1 78 ? 4.179 3.059 27.553 1.00 8.42 459 LEU B N 1
ATOM 1275 C CA . LEU B 1 78 ? 3.057 3.210 26.612 1.00 9.15 459 LEU B CA 1
ATOM 1276 C C . LEU B 1 78 ? 1.802 3.481 27.379 1.00 9.24 459 LEU B C 1
ATOM 1277 O O . LEU B 1 78 ? 1.491 2.698 28.307 1.00 10.17 459 LEU B O 1
ATOM 1282 N N . ARG B 1 79 ? 1.029 4.448 26.933 1.00 9.61 460 ARG B N 1
ATOM 1283 C CA . ARG B 1 79 ? -0.186 4.880 27.564 1.00 10.62 460 ARG B CA 1
ATOM 1284 C C . ARG B 1 79 ? -1.373 4.146 26.969 1.00 9.44 460 ARG B C 1
ATOM 1285 O O . ARG B 1 79 ? -1.588 4.231 25.763 1.00 9.95 460 ARG B O 1
ATOM 1293 N N . PRO B 1 80 ? -2.147 3.367 27.728 1.00 10.38 461 PRO B N 1
ATOM 1294 C CA . PRO B 1 80 ? -3.342 2.763 27.146 1.00 11.77 461 PRO B CA 1
ATOM 1295 C C . PRO B 1 80 ? -4.314 3.793 26.691 1.00 12.84 461 PRO B C 1
ATOM 1296 O O . PRO B 1 80 ? -4.471 4.883 27.300 1.00 16.02 461 PRO B O 1
ATOM 1300 N N . HIS B 1 81 ? -5.021 3.507 25.631 1.00 14.52 462 HIS B N 1
ATOM 1301 C CA . HIS B 1 81 ? -6.084 4.398 25.201 1.00 16.99 462 HIS B CA 1
ATOM 1302 C C . HIS B 1 81 ? -7.071 4.699 26.302 1.00 23.03 462 HIS B C 1
ATOM 1303 O O . HIS B 1 81 ? -7.435 5.928 26.550 1.00 27.09 462 HIS B O 1
ATOM 1310 N N . HIS B 1 82 ? -7.448 3.626 27.000 1.00 25.07 463 HIS B N 1
ATOM 1311 C CA . HIS B 1 8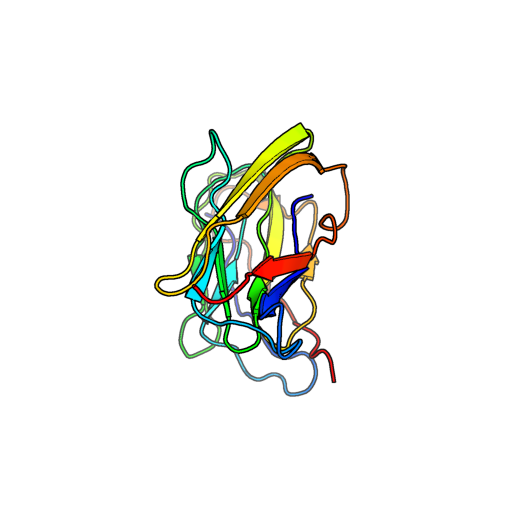2 ? -8.252 3.830 28.309 1.00 34.34 463 HIS B CA 1
ATOM 1312 C C . HIS B 1 82 ? -7.904 5.060 29.263 1.00 36.18 463 HIS B C 1
ATOM 1313 O O . HIS B 1 82 ? -6.810 5.147 29.931 1.00 39.61 463 HIS B O 1
#

Nearest PDB structures (foldseek):
  5aq0-assembly1_A  TM=9.842E-01  e=1.326E-13  Homo sapiens
  2nsm-assembly1_A  TM=9.655E-01  e=1.316E-08  Homo sapiens
  1h8l-assembly1_A  TM=9.725E-01  e=2.597E-08  Lophonetta specularioides
  3mn8-assembly4_D  TM=8.365E-01  e=6.207E-07  Drosophila melanogaster
  3mn8-assembly3_C  TM=8.426E-01  e=7.357E-07  Drosophila melanogaster

Radius of gyration: 16.65 Å; Cα contacts (8 Å, |Δi|>4): 476; chains: 2; bounding box: 52×28×40 Å

InterPro domains:
  IPR000834 Peptidase M14, carboxypeptidase A [PF00246] (71-371)
  IPR000834 Peptidase M14, carboxypeptidase A [PF00246] (510-783)
  IPR000834 Peptidase M14, carboxypeptidase A [PF00246] (941-1202)
  IPR000834 Peptidase M14, carboxypeptidase A [PR00765] (85-97)
  IPR000834 Peptidase M14, carboxypeptidase A [PR00765] (555-569)
  IPR000834 Peptidase M14, carboxypeptidase A [PR00765] (630-638)
  IPR000834 Peptidase M14, carboxypeptidase A [PR00765] (668-681)
  IPR000834 Peptidase M14, carboxypeptidase A [PS52035] (57-380)
  IPR000834 Peptidase M14, carboxypeptidase A [PS52035] (502-792)
  IPR000834 Peptidase M14, carboxypeptidase A [PS52035] (932-1211)
  IPR000834 Peptidase M14, carboxypeptidase A [SM00631] (58-472)
  IPR000834 Peptidase M14, carboxypeptidase A [SM00631] (503-888)
  IPR000834 Peptidase M14, carboxypeptidase A [SM00631] (933-1210)
  IPR008969 Carboxypeptidase-like, regulatory domain superfamily [SSF49464] (383-469)
  IPR008969 Carboxypeptidase-like, regulatory domain superfamily [SSF49464] (795-871)
  IPR008969 Carboxypeptidase-like, regulatory domain superfamily [SSF49464] (1214-1312)
  IPR033848 Carboxypeptidase D, carboxypeptidase-like domain 3 [cd06245] (933-1210)
  IPR034224 Carboxypeptidase D, carboxypeptidase-like domain 2 [cd03863] (496-791)
  IPR050753 Peptidase M14 domain-containing protein [PTHR11532] (490-887)
  IPR057246 Zinc carboxypeptidases, zinc-binding region 1 [PS00132] (130-152)

Foldseek 3Di:
DAEKEFEAAQPPRWGDFQKWKDKPPDPDIWGADDGGITIDDDPFDFTWIWIDDPQWDIDIDGGHTADPDDHDYDYHYTYGD/DFEKEFEAAQVPRFGDWQKWKDWPPDPDIDTADPRRIDGDDDDFDFIWIWIDDPQWDIDIDGGPTGDPDDHHYDYHHTYGPD

B-factor: mean 13.81, std 8.11, range [5.98, 64.07]

Organism: Homo sapiens (NCBI:txid9606)

Solvent-accessible surface area: 9151 Å² total; per-residue (Å²): 37,0,0,60,4,92,0,80,12,40,134,93,53,66,33,23,66,98,0,35,0,38,7,69,84,55,115,123,86,7,87,5,21,156,148,0,30,11,44,29,27,9,90,79,31,82,21,69,0,57,0,68,32,140,37,40,90,90,51,92,42,79,101,15,73,2,142,161,33,123,13,37,103,32,78,3,44,1,150,50,162,43,0,0,107,9,86,0,69,13,54,94,97,43,62,32,23,84,96,0,42,0,14,1,48,69,67,68,106,73,36,86,6,25,180,134,0,63,13,83,17,123,17,114,63,30,78,34,56,0,3,0,35,30,68,43,35,86,51,45,76,48,80,106,12,72,4,109,152,42,121,20,18,153,36,77,3,62,0,121,9,121,162

CATH classification: 2.60.40.1120

Sequence (163 aa):
SGVKGFVKDSITGSGLENATISSVAGINHNITTGRFGDFYRRLLVPGTYNLTVVLTGYMMPLTVTNVVVKEGPATEVVDFSLRPHHSGVKKGFVKDSIITGSGLENATISSVAGINHNITTGRFGDFYRLLVPGTYNLTVVLTGYMPLTVTNNVVVVKKEGPATEVDFSSLRPHH